Protein AF-A0A2V9H918-F1 (afdb_monomer_lite)

Secondary structure (DSSP, 8-state):
-EEEEPPTTT-EEEEEEEEEEEEEEEHHHHHHHHGGGGSSSSHHHHHHHHHHHHTSPPPTT---EEEEEEEEEEEE--GGG-EEPPTTS-TT--SPPP--SSSSSHHHHHHHHHHHHHHHHHHHSSS--HHHHHHHHHHHH-SPP-------HHHHHHHHHHHTTTS-TTT----GGGEEEEESS-GGGT----GGGEEEEEHHHHHHHHHT-

pLDDT: mean 87.37, std 9.42, range [55.31, 97.69]

Foldseek 3Di:
DAWDFDAPPVGWTWWGFAFDDKDKDFLVLLCVLQPCPVVDNHSVRVQVVVCVVVVHHADPPRGGIDIDGDGFQIDGHDPVLIHHDDPPPDNPDPDDDDDDCPPPPDNVVVLVSRLVVLLVVVVVDPDRWPVSVQSVCCVPVVDDDDDDTQDDLSRLFVLLCVVCVCAAPPPRDNPNVQWTWAFCQDVVNVGGSDSVRTGTHGNVVSVCVVVPD

Sequence (213 aa):
MLLFKLHSPRNFIVGGGFFTRFVHLPISLSWEAFGEGNGVRSLSEMRERIAKYRRVPIAPMENPKSGCILLAEPFFFGEGEWIPVPSDFSLNIVQGKGYDSEDGTTGKALWGAVTERLATRATANLDPGPATIAAVQSIRYGDPMVVRPRLGQGTFRVIVTDAYERRCAITGERTLPVLEAAHIKPYSSGGPHEPENGLLLRSDLHTLFDQGY

Structure (mmCIF, N/CA/C/O backbone):
data_AF-A0A2V9H918-F1
#
_entry.id   AF-A0A2V9H918-F1
#
loop_
_atom_site.group_PDB
_atom_site.id
_atom_site.type_symbol
_atom_site.label_atom_id
_atom_site.label_alt_id
_atom_site.label_comp_id
_atom_site.label_asym_id
_atom_site.label_entity_id
_atom_site.label_seq_id
_atom_site.pdbx_PDB_ins_code
_atom_site.Cartn_x
_atom_site.Cartn_y
_atom_site.Cartn_z
_atom_site.occupancy
_atom_site.B_iso_or_equiv
_atom_site.auth_seq_id
_atom_site.auth_comp_id
_atom_site.auth_asym_id
_atom_site.auth_atom_id
_atom_site.pdbx_PDB_model_num
ATOM 1 N N . MET A 1 1 ? -3.275 -7.857 11.182 1.00 85.62 1 MET A N 1
ATOM 2 C CA . MET A 1 1 ? -4.088 -6.779 10.562 1.00 85.62 1 MET A CA 1
ATOM 3 C C . MET A 1 1 ? -3.650 -5.435 11.129 1.00 85.62 1 MET A C 1
ATOM 5 O O . MET A 1 1 ? -3.226 -5.405 12.276 1.00 85.62 1 MET A O 1
ATOM 9 N N . LEU A 1 2 ? -3.729 -4.349 10.356 1.00 90.75 2 LEU A N 1
ATOM 10 C CA . LEU A 1 2 ? -3.480 -2.980 10.824 1.00 90.75 2 LEU A CA 1
ATOM 11 C C . LEU A 1 2 ? -4.791 -2.192 10.781 1.00 90.75 2 LEU A C 1
ATOM 13 O O . LEU A 1 2 ? -5.506 -2.267 9.786 1.00 90.75 2 LEU A O 1
ATOM 17 N N . LEU A 1 3 ? -5.104 -1.452 11.844 1.00 92.06 3 LEU A N 1
ATOM 18 C CA . LEU A 1 3 ? -6.341 -0.677 11.962 1.00 92.06 3 LEU A CA 1
ATOM 19 C C . LEU A 1 3 ? -6.082 0.827 11.854 1.00 92.06 3 LEU A C 1
ATOM 21 O O . LEU A 1 3 ? -5.082 1.340 12.360 1.00 92.06 3 LEU A O 1
ATOM 25 N N . PHE A 1 4 ? -7.005 1.538 11.212 1.00 92.00 4 PHE A N 1
ATOM 26 C CA . PHE A 1 4 ? -6.958 2.985 11.036 1.00 92.00 4 PHE A CA 1
ATOM 27 C C . PHE A 1 4 ? -7.752 3.676 12.137 1.00 92.00 4 PHE A C 1
ATOM 29 O O . PHE A 1 4 ? -8.944 3.421 12.306 1.00 92.00 4 PHE A O 1
ATOM 36 N N . LYS A 1 5 ? -7.097 4.590 12.856 1.0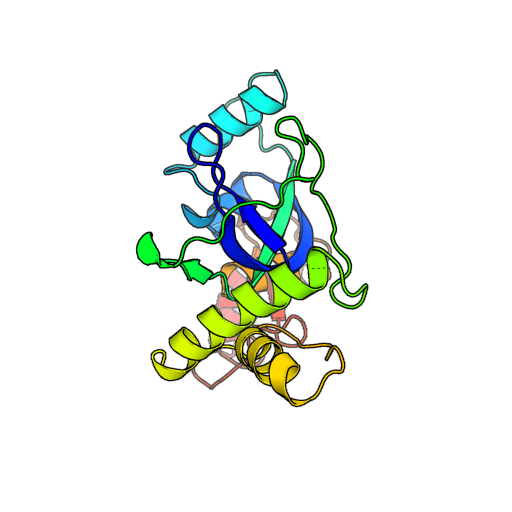0 90.81 5 LYS A N 1
ATOM 37 C CA . LYS A 1 5 ? -7.702 5.404 13.913 1.00 90.81 5 LYS A CA 1
ATOM 38 C C . LYS A 1 5 ? -7.764 6.870 13.486 1.00 90.81 5 LYS A C 1
ATOM 40 O O . LYS A 1 5 ? -6.767 7.429 13.033 1.00 90.81 5 LYS A O 1
ATOM 45 N N . LEU A 1 6 ? -8.895 7.526 13.735 1.00 90.44 6 LEU A N 1
ATOM 46 C CA . LEU A 1 6 ? -9.020 8.978 13.618 1.00 90.44 6 LEU A CA 1
ATOM 47 C C . LEU A 1 6 ? -8.315 9.711 14.766 1.00 90.44 6 LEU A C 1
ATOM 49 O O . LEU A 1 6 ? -8.335 9.291 15.929 1.00 90.44 6 LEU A O 1
ATOM 53 N N . HIS A 1 7 ? -7.727 10.863 14.450 1.00 86.19 7 HIS A N 1
ATOM 54 C CA . HIS A 1 7 ? -7.170 11.758 15.459 1.00 86.19 7 HIS A CA 1
ATOM 55 C C . HIS A 1 7 ? -8.251 12.307 16.408 1.00 86.19 7 HIS A C 1
ATOM 57 O O . HIS A 1 7 ? -9.457 12.238 16.146 1.00 86.19 7 HIS A O 1
ATOM 63 N N . SER A 1 8 ? -7.790 12.844 17.538 1.00 84.12 8 SER A N 1
ATOM 64 C CA . SER A 1 8 ? -8.621 13.621 18.460 1.00 84.12 8 SER A CA 1
ATOM 65 C C . SER A 1 8 ? -9.301 14.788 17.718 1.00 84.12 8 SER A C 1
ATOM 67 O O . SER A 1 8 ? -8.678 15.349 16.812 1.00 84.12 8 SER A O 1
ATOM 69 N N . PRO A 1 9 ? -10.555 15.157 18.051 1.00 88.81 9 PRO A N 1
ATOM 70 C CA . PRO A 1 9 ? -11.373 14.657 19.167 1.00 88.81 9 PRO A CA 1
ATOM 71 C C . PRO A 1 9 ? -12.177 13.384 18.873 1.00 88.81 9 PRO A C 1
ATOM 73 O O . PRO A 1 9 ? -12.749 12.819 19.798 1.00 88.81 9 PRO A O 1
ATOM 76 N N . ARG A 1 10 ? -12.217 12.904 17.622 1.00 90.38 10 ARG A N 1
ATOM 77 C CA . ARG A 1 10 ? -13.096 11.788 17.230 1.00 90.38 10 ARG A CA 1
ATOM 78 C C . ARG A 1 10 ? -12.699 10.469 17.891 1.00 90.38 10 ARG A C 1
ATOM 80 O O . ARG A 1 10 ? -13.531 9.846 18.523 1.00 90.38 10 ARG A O 1
ATOM 87 N N . ASN A 1 11 ? -11.431 10.064 17.777 1.00 89.75 11 ASN A N 1
ATOM 88 C CA . ASN A 1 11 ? -10.902 8.853 18.426 1.00 89.75 11 ASN A CA 1
ATOM 89 C C . ASN A 1 11 ? -11.699 7.560 18.139 1.00 89.75 11 ASN A C 1
ATOM 91 O O . ASN A 1 11 ? -11.969 6.777 19.041 1.00 89.75 11 ASN A O 1
ATOM 95 N N . PHE A 1 12 ? -12.015 7.304 16.870 1.00 94.38 12 PHE A N 1
ATOM 96 C CA . PHE A 1 12 ? -12.630 6.048 16.427 1.00 94.38 12 PHE A CA 1
ATOM 97 C C . PHE A 1 12 ? -11.688 5.246 15.538 1.00 94.38 12 PHE A C 1
ATOM 99 O O . PHE A 1 12 ? -10.874 5.820 14.809 1.00 94.38 12 PHE A O 1
ATOM 106 N N . ILE A 1 13 ? -11.832 3.927 15.575 1.00 94.38 13 ILE A N 1
ATOM 107 C CA . ILE A 1 13 ? -11.316 3.014 14.562 1.00 94.38 13 ILE A CA 1
ATOM 108 C C . ILE A 1 13 ? -12.325 2.979 13.415 1.00 94.38 13 ILE A C 1
ATOM 110 O O . ILE A 1 13 ? -13.509 2.708 13.616 1.00 94.38 13 ILE A O 1
ATOM 114 N N . VAL A 1 14 ? -11.844 3.279 12.212 1.00 95.38 14 VAL A N 1
ATOM 115 C CA . VAL A 1 14 ? -12.685 3.551 11.032 1.00 95.38 14 VAL A CA 1
ATOM 116 C C . VAL A 1 14 ? -12.414 2.616 9.864 1.00 95.38 14 VAL A C 1
ATOM 118 O O . VAL A 1 14 ? -12.977 2.787 8.790 1.00 95.38 14 VAL A O 1
ATOM 121 N N . GLY A 1 15 ? -11.532 1.642 10.045 1.00 94.75 15 GLY A N 1
ATOM 122 C CA . GLY A 1 15 ? -11.146 0.721 8.991 1.00 94.75 15 GLY A CA 1
ATOM 123 C C . GLY A 1 15 ? -9.817 0.056 9.291 1.00 94.75 15 GLY A C 1
ATOM 124 O O . GLY A 1 15 ? -9.313 0.117 10.416 1.00 94.75 15 GLY A O 1
ATOM 125 N N . GLY A 1 16 ? -9.234 -0.549 8.270 1.00 93.00 16 GLY A N 1
ATOM 126 C CA . GLY A 1 16 ? -7.949 -1.212 8.368 1.00 93.00 16 GLY A CA 1
ATOM 127 C C . GLY A 1 16 ? -7.529 -1.858 7.061 1.00 93.00 16 GLY A C 1
ATOM 128 O O . GLY A 1 16 ? -8.079 -1.586 5.999 1.00 93.00 16 GLY A O 1
ATOM 129 N N . GLY A 1 17 ? -6.531 -2.724 7.152 1.00 91.62 17 GLY A N 1
ATOM 130 C CA . GLY A 1 17 ? -6.068 -3.545 6.046 1.00 91.62 17 GLY A CA 1
ATOM 131 C C . GLY A 1 17 ? -5.132 -4.647 6.521 1.00 91.62 17 GLY A C 1
ATOM 132 O O . GLY A 1 17 ? -4.675 -4.678 7.672 1.00 91.62 17 GLY A O 1
ATOM 133 N N . PHE A 1 18 ? -4.827 -5.570 5.622 1.00 89.38 18 PHE A N 1
ATOM 134 C CA . PHE A 1 18 ? -3.965 -6.703 5.917 1.00 89.38 18 PHE A CA 1
ATOM 135 C C . PHE A 1 18 ? -2.519 -6.338 5.611 1.00 89.38 18 PHE A C 1
ATOM 137 O O . PHE A 1 18 ? -2.148 -6.075 4.467 1.00 89.38 18 PHE A O 1
ATOM 144 N N . PHE A 1 19 ? -1.697 -6.290 6.659 1.00 88.12 19 PHE A N 1
ATOM 145 C CA . PHE A 1 19 ? -0.269 -6.037 6.520 1.00 88.12 19 PHE A CA 1
ATOM 146 C C . PHE A 1 19 ? 0.357 -7.060 5.577 1.00 88.12 19 PHE A C 1
ATOM 148 O O . PHE A 1 19 ? 0.208 -8.261 5.780 1.00 88.12 19 PHE A O 1
ATOM 155 N N . THR A 1 20 ? 1.048 -6.565 4.555 1.00 85.00 20 THR A N 1
ATOM 156 C CA . THR A 1 20 ? 1.731 -7.405 3.570 1.00 85.00 20 THR A CA 1
ATOM 157 C C . THR A 1 20 ? 3.242 -7.333 3.753 1.00 85.00 20 THR A C 1
ATOM 159 O O . THR A 1 20 ? 3.904 -8.359 3.873 1.00 85.00 20 THR A O 1
ATOM 162 N N . ARG A 1 21 ? 3.810 -6.120 3.767 1.00 87.44 21 ARG A N 1
ATOM 163 C CA . ARG A 1 21 ? 5.261 -5.915 3.857 1.00 87.44 21 ARG A CA 1
ATOM 164 C C . ARG A 1 21 ? 5.579 -4.508 4.347 1.00 87.44 21 ARG A C 1
ATOM 166 O O . ARG A 1 21 ? 4.815 -3.574 4.112 1.00 87.44 21 ARG A O 1
ATOM 173 N N . PHE A 1 22 ? 6.739 -4.351 4.973 1.00 90.75 22 PHE A N 1
ATOM 174 C CA . PHE A 1 22 ? 7.353 -3.050 5.212 1.00 90.75 22 PHE A CA 1
ATOM 175 C C . PHE A 1 22 ? 8.564 -2.890 4.292 1.00 90.75 22 PHE A C 1
ATOM 177 O O . PHE A 1 22 ? 9.407 -3.783 4.225 1.00 90.75 22 PHE A O 1
ATOM 184 N N . VAL A 1 23 ? 8.646 -1.770 3.577 1.00 91.81 23 VAL A N 1
ATOM 185 C CA . VAL A 1 23 ? 9.725 -1.489 2.616 1.00 91.81 23 VAL A CA 1
ATOM 186 C C . VAL A 1 23 ? 10.145 -0.025 2.680 1.00 91.81 23 VAL A C 1
ATOM 188 O O . VAL A 1 23 ? 9.363 0.840 3.059 1.00 91.81 23 VAL A O 1
ATOM 191 N N . HIS A 1 24 ? 11.378 0.273 2.271 1.00 92.94 24 HIS A N 1
ATOM 192 C CA . HIS A 1 24 ? 11.844 1.652 2.104 1.00 92.94 24 HIS A CA 1
ATOM 193 C C . HIS A 1 24 ? 11.824 2.038 0.629 1.00 92.94 24 HIS A C 1
ATOM 195 O O . HIS A 1 24 ? 12.668 1.556 -0.132 1.00 92.94 24 HIS A O 1
ATOM 201 N N . LEU A 1 25 ? 10.918 2.930 0.232 1.00 92.25 25 LEU A N 1
ATOM 202 C CA . LEU A 1 25 ? 10.761 3.357 -1.161 1.00 92.25 25 LEU A CA 1
ATOM 203 C C . LEU A 1 25 ? 11.120 4.831 -1.335 1.00 92.25 25 LEU A C 1
ATOM 205 O O . LEU A 1 25 ? 10.821 5.634 -0.446 1.00 92.25 25 LEU A O 1
ATOM 209 N N . PRO A 1 26 ? 11.728 5.213 -2.472 1.00 93.56 26 PRO A N 1
ATOM 210 C CA . PRO A 1 26 ? 11.753 6.610 -2.886 1.00 93.56 26 PRO A CA 1
ATOM 211 C C . PRO A 1 26 ? 10.326 7.165 -2.993 1.00 93.56 26 PRO A C 1
ATOM 213 O O . PRO A 1 26 ? 9.432 6.445 -3.437 1.00 93.56 26 PRO A O 1
ATOM 216 N N . ILE A 1 27 ? 10.125 8.436 -2.627 1.00 94.62 27 ILE A N 1
ATOM 217 C CA . ILE A 1 27 ? 8.799 9.092 -2.656 1.00 94.62 27 ILE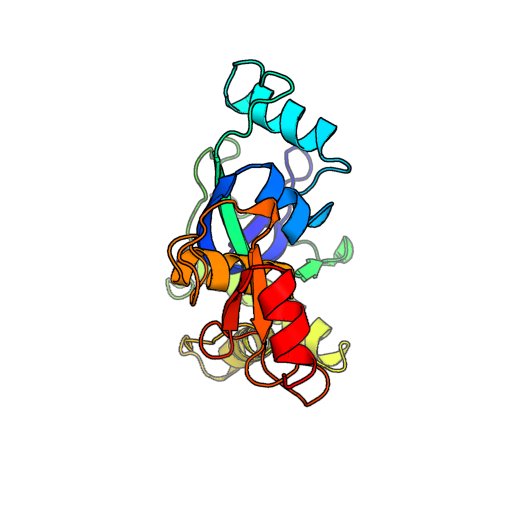 A CA 1
ATOM 218 C C . ILE A 1 27 ? 8.129 8.973 -4.033 1.00 94.62 27 ILE A C 1
ATOM 220 O O . ILE A 1 27 ? 6.926 8.758 -4.128 1.00 94.62 27 ILE A O 1
ATOM 224 N N . SER A 1 28 ? 8.903 9.115 -5.108 1.00 92.56 28 SER A N 1
ATOM 225 C CA . SER A 1 28 ? 8.385 8.964 -6.478 1.00 92.56 28 SER A CA 1
ATOM 226 C C . SER A 1 28 ? 7.738 7.599 -6.711 1.00 92.56 28 SER A C 1
ATOM 228 O O . SER A 1 28 ? 6.613 7.549 -7.191 1.00 92.56 28 SER A O 1
ATOM 230 N N . LEU A 1 29 ? 8.400 6.508 -6.316 1.00 92.50 29 LEU A N 1
ATOM 231 C CA . LEU A 1 29 ? 7.895 5.152 -6.530 1.00 92.50 29 LEU A CA 1
ATOM 232 C C . LEU A 1 29 ? 6.663 4.851 -5.666 1.00 92.50 29 LEU A C 1
ATOM 234 O O . LEU A 1 29 ? 5.750 4.169 -6.122 1.00 92.50 29 LEU A O 1
ATOM 238 N N . SER A 1 30 ? 6.602 5.358 -4.429 1.00 94.38 30 SER A N 1
ATOM 239 C CA . SER A 1 30 ? 5.399 5.198 -3.602 1.00 94.38 30 SER A CA 1
ATOM 240 C C . SER A 1 30 ? 4.211 5.996 -4.146 1.00 94.38 30 SER A C 1
ATOM 242 O O . SER A 1 30 ? 3.082 5.505 -4.115 1.00 94.38 30 SER A O 1
ATOM 244 N N . TRP A 1 31 ? 4.446 7.194 -4.689 1.00 95.06 31 TRP A N 1
ATOM 245 C CA . TRP A 1 31 ? 3.406 7.962 -5.373 1.00 95.06 31 TRP A CA 1
ATOM 246 C C . TRP A 1 31 ? 2.936 7.273 -6.654 1.00 95.06 31 TRP A C 1
ATOM 248 O O . TRP A 1 31 ? 1.740 7.153 -6.882 1.00 95.06 31 TRP A O 1
ATOM 258 N N . GLU A 1 32 ? 3.857 6.765 -7.463 1.00 92.62 32 GLU A N 1
ATOM 259 C CA . GLU A 1 32 ? 3.527 6.073 -8.707 1.00 92.62 32 GLU A CA 1
ATOM 260 C C . GLU A 1 32 ? 2.745 4.773 -8.465 1.00 92.62 32 GLU A C 1
ATOM 262 O O . GLU A 1 32 ? 1.840 4.437 -9.223 1.00 92.62 32 GLU A O 1
ATOM 267 N N . ALA A 1 33 ? 3.063 4.053 -7.384 1.00 91.88 33 ALA A N 1
ATOM 268 C CA . ALA A 1 33 ? 2.386 2.810 -7.033 1.00 91.88 33 ALA A CA 1
ATOM 269 C C . ALA A 1 33 ? 0.989 3.020 -6.426 1.00 91.88 33 ALA A C 1
ATOM 271 O O . ALA A 1 33 ? 0.105 2.197 -6.662 1.00 91.88 33 ALA A O 1
ATOM 272 N N . PHE A 1 34 ? 0.786 4.070 -5.621 1.00 93.25 34 PHE A N 1
ATOM 273 C CA . PHE A 1 34 ? -0.427 4.198 -4.798 1.00 93.25 34 PHE A CA 1
ATOM 274 C C . PHE A 1 34 ? -1.196 5.512 -4.964 1.00 93.25 34 PHE A C 1
ATOM 276 O O . PHE A 1 34 ? -2.335 5.586 -4.509 1.00 93.25 34 PHE A O 1
ATOM 283 N N . GLY A 1 35 ? -0.617 6.542 -5.586 1.00 94.19 35 GLY A N 1
ATOM 284 C CA . GLY A 1 35 ? -1.246 7.851 -5.778 1.00 94.19 35 GLY A CA 1
ATOM 285 C C . GLY A 1 35 ? -1.860 8.396 -4.487 1.00 94.19 35 GLY A C 1
ATOM 286 O O . GLY A 1 35 ? -1.219 8.396 -3.428 1.00 94.19 35 GLY A O 1
ATOM 287 N N . GLU A 1 36 ? -3.135 8.785 -4.558 1.00 94.44 36 GLU A N 1
ATOM 288 C CA . GLU A 1 36 ? -3.907 9.277 -3.409 1.00 94.44 36 GLU A CA 1
ATOM 289 C C . GLU A 1 36 ? -4.058 8.258 -2.266 1.00 94.44 36 GLU A C 1
ATOM 291 O O . GLU A 1 36 ? -4.285 8.646 -1.119 1.00 94.44 36 GLU A O 1
ATOM 296 N N . GLY A 1 37 ? -3.834 6.965 -2.526 1.00 90.25 37 GLY A N 1
ATOM 297 C CA . GLY A 1 37 ? -3.769 5.915 -1.507 1.00 90.25 37 GLY A CA 1
ATOM 298 C C . GLY A 1 37 ? -2.675 6.132 -0.451 1.00 90.25 37 GLY A C 1
ATOM 299 O O . GLY A 1 37 ? -2.734 5.533 0.620 1.00 90.25 37 GLY A O 1
ATOM 300 N N . ASN A 1 38 ? -1.718 7.038 -0.693 1.00 92.31 38 ASN A N 1
ATOM 301 C CA . ASN A 1 38 ? -0.759 7.511 0.313 1.00 92.31 38 ASN A CA 1
ATOM 302 C C . ASN A 1 38 ? -1.370 8.501 1.336 1.00 92.31 38 ASN A C 1
ATOM 304 O O . ASN A 1 38 ? -0.669 8.965 2.238 1.00 92.31 38 ASN A O 1
ATOM 308 N N . GLY A 1 39 ? -2.656 8.852 1.211 1.00 90.56 39 GLY A N 1
ATOM 309 C CA . GLY A 1 39 ? -3.369 9.737 2.140 1.00 90.56 39 GLY A CA 1
ATOM 310 C C . GLY A 1 39 ? -3.111 11.234 1.924 1.00 90.56 39 GLY A C 1
ATOM 311 O O . GLY A 1 39 ? -3.183 12.012 2.881 1.00 90.56 39 GLY A O 1
ATOM 312 N N . VAL A 1 40 ? -2.776 11.623 0.692 1.00 94.50 40 VAL A N 1
ATOM 313 C CA . VAL A 1 40 ? -2.507 12.997 0.220 1.00 94.50 40 VAL A CA 1
ATOM 314 C C . VAL A 1 40 ? -2.991 13.135 -1.224 1.00 94.50 40 VAL A C 1
ATOM 316 O O . VAL A 1 40 ? -3.062 12.139 -1.934 1.00 94.50 40 VAL A O 1
ATOM 319 N N . ARG A 1 41 ? -3.315 14.347 -1.679 1.00 96.31 41 ARG A N 1
ATOM 320 C CA . ARG A 1 41 ? -3.979 14.583 -2.979 1.00 96.31 41 ARG A CA 1
ATOM 321 C C . ARG A 1 41 ? -3.005 14.774 -4.137 1.00 96.31 41 ARG A C 1
ATOM 323 O O . ARG A 1 41 ? -3.402 14.814 -5.294 1.00 96.31 41 ARG A O 1
ATOM 330 N N . SER A 1 42 ? -1.722 14.964 -3.843 1.00 96.50 42 SER A N 1
ATOM 331 C CA . SER A 1 42 ? -0.699 15.173 -4.866 1.00 96.50 42 SER A CA 1
ATOM 332 C C . SER A 1 42 ? 0.688 14.767 -4.380 1.00 96.50 42 SER A C 1
ATOM 334 O O . SER A 1 42 ? 0.962 14.719 -3.177 1.00 96.50 42 SER A O 1
ATOM 336 N N . LEU A 1 43 ? 1.604 14.570 -5.332 1.00 94.75 43 LEU A N 1
ATOM 337 C CA . LEU A 1 43 ? 3.023 14.372 -5.042 1.00 94.75 43 LEU A CA 1
ATOM 338 C C . LEU A 1 43 ? 3.635 15.569 -4.291 1.00 94.75 43 LEU A C 1
ATOM 340 O O . LEU A 1 43 ? 4.479 15.363 -3.420 1.00 94.75 43 LEU A O 1
ATOM 344 N N . SER A 1 44 ? 3.215 16.808 -4.587 1.00 95.06 44 SER A N 1
ATOM 345 C CA . SER A 1 44 ? 3.701 17.998 -3.862 1.00 95.06 44 SER A CA 1
ATOM 346 C C . SER A 1 44 ? 3.311 17.935 -2.389 1.00 95.06 44 SER A C 1
ATOM 348 O O . SER A 1 44 ? 4.175 18.012 -1.518 1.00 95.06 44 SER A O 1
ATOM 350 N N . GLU A 1 45 ? 2.032 17.671 -2.111 1.00 95.94 45 GLU A N 1
ATOM 351 C CA . GLU A 1 45 ? 1.522 17.534 -0.744 1.00 95.94 45 GLU A CA 1
ATOM 352 C C . GLU A 1 45 ? 2.216 16.379 -0.002 1.00 95.94 45 GLU A C 1
ATOM 354 O O . GLU A 1 45 ? 2.581 16.512 1.169 1.00 95.94 45 GLU A O 1
ATOM 359 N N . MET A 1 46 ? 2.478 15.259 -0.690 1.00 95.19 46 MET A N 1
ATOM 360 C CA . MET A 1 46 ? 3.249 14.145 -0.131 1.00 95.19 46 MET A CA 1
ATOM 361 C C . MET A 1 46 ? 4.646 14.589 0.315 1.00 95.19 46 MET A C 1
ATOM 363 O O . MET A 1 46 ? 5.074 14.289 1.434 1.00 95.19 46 MET A O 1
ATOM 367 N N . ARG A 1 47 ? 5.359 15.320 -0.550 1.00 95.25 47 ARG A N 1
ATOM 368 C CA . ARG A 1 47 ? 6.709 15.827 -0.276 1.00 95.25 47 ARG A CA 1
ATOM 369 C C . ARG A 1 47 ? 6.705 16.823 0.878 1.00 95.25 47 ARG A C 1
ATOM 371 O O . ARG A 1 47 ? 7.532 16.694 1.777 1.00 95.25 47 ARG A O 1
ATOM 378 N N . GLU A 1 48 ? 5.760 17.757 0.903 1.00 94.88 48 GLU A N 1
ATOM 379 C CA . GLU A 1 48 ? 5.596 18.734 1.988 1.00 94.88 48 GLU A CA 1
ATOM 380 C C . GLU A 1 48 ? 5.340 18.049 3.336 1.00 94.88 48 GLU A C 1
ATOM 382 O O . GLU A 1 48 ? 5.977 18.366 4.347 1.00 94.88 48 GLU A O 1
ATOM 387 N N . ARG A 1 49 ? 4.457 17.045 3.355 1.00 94.00 49 ARG A N 1
ATOM 388 C CA . ARG A 1 49 ? 4.129 16.295 4.569 1.00 94.00 49 ARG A CA 1
ATOM 389 C C . ARG A 1 49 ? 5.322 15.493 5.087 1.00 94.00 49 ARG A C 1
ATOM 391 O O . ARG A 1 49 ? 5.590 15.504 6.289 1.00 94.00 49 ARG A O 1
ATOM 398 N N . ILE A 1 50 ? 6.079 14.846 4.200 1.00 93.50 50 ILE A N 1
ATOM 399 C CA . ILE A 1 50 ? 7.304 14.125 4.576 1.00 93.50 50 ILE A CA 1
ATOM 400 C C . ILE A 1 50 ? 8.387 15.099 5.058 1.00 93.50 50 ILE A C 1
ATOM 402 O O . ILE A 1 50 ? 9.029 14.826 6.071 1.00 93.50 50 ILE A O 1
ATOM 406 N N . ALA A 1 51 ? 8.562 16.249 4.401 1.00 94.06 51 ALA A N 1
ATOM 407 C CA . ALA A 1 51 ? 9.499 17.290 4.830 1.00 94.06 51 ALA A CA 1
ATOM 408 C C . ALA A 1 51 ? 9.190 17.774 6.256 1.00 94.06 51 ALA A C 1
ATOM 410 O O . ALA A 1 51 ? 10.092 17.870 7.091 1.00 94.06 51 ALA A O 1
ATOM 411 N N . LYS A 1 52 ? 7.903 17.981 6.574 1.00 93.62 52 LYS A N 1
ATOM 412 C CA . LYS A 1 52 ? 7.444 18.335 7.925 1.00 93.62 52 LYS A CA 1
ATOM 413 C C . LYS A 1 52 ? 7.855 17.292 8.967 1.00 93.62 52 LYS A C 1
ATOM 415 O O . LYS A 1 52 ? 8.343 17.666 10.032 1.00 93.62 52 LYS A O 1
ATOM 420 N N . TYR A 1 53 ? 7.699 16.000 8.673 1.00 90.00 53 TYR A N 1
ATOM 421 C CA . TYR A 1 53 ? 8.119 14.934 9.591 1.00 90.00 53 TYR A CA 1
ATOM 422 C C . TYR A 1 53 ? 9.644 14.813 9.707 1.00 90.00 53 TYR A C 1
ATOM 424 O O . TYR A 1 53 ? 10.154 14.597 10.804 1.00 90.00 53 TYR A O 1
ATOM 432 N N . ARG A 1 54 ? 10.379 15.008 8.604 1.00 90.31 54 ARG A N 1
ATOM 433 C CA . ARG A 1 54 ? 11.853 15.024 8.584 1.00 90.31 54 ARG A CA 1
ATOM 434 C C . ARG A 1 54 ? 12.455 16.258 9.259 1.00 90.31 54 ARG A C 1
ATOM 436 O O . ARG A 1 54 ? 13.635 16.232 9.589 1.00 90.31 54 ARG A O 1
ATOM 443 N N . ARG A 1 55 ? 11.665 17.323 9.450 1.00 93.75 55 ARG A N 1
ATOM 444 C CA . ARG A 1 55 ? 12.098 18.651 9.928 1.00 93.75 55 ARG A CA 1
ATOM 445 C C . ARG A 1 55 ? 13.158 19.313 9.034 1.00 93.75 55 ARG A C 1
ATOM 447 O O . ARG A 1 55 ? 13.892 20.178 9.496 1.00 93.75 55 ARG A O 1
ATOM 454 N N . VAL A 1 56 ? 13.230 18.915 7.762 1.00 91.75 56 VAL A N 1
ATOM 455 C CA . VAL A 1 56 ? 14.167 19.445 6.758 1.00 91.75 56 VAL A CA 1
ATOM 456 C C . VAL A 1 56 ? 13.441 19.535 5.408 1.00 91.75 56 VAL A C 1
ATOM 458 O O . VAL A 1 56 ? 12.738 18.581 5.054 1.00 91.75 56 VAL A O 1
ATOM 461 N N . PRO A 1 57 ? 13.579 20.644 4.650 1.00 91.56 57 PRO A N 1
ATOM 462 C CA . PRO A 1 57 ? 13.019 20.760 3.304 1.00 91.56 57 PRO A CA 1
ATOM 463 C 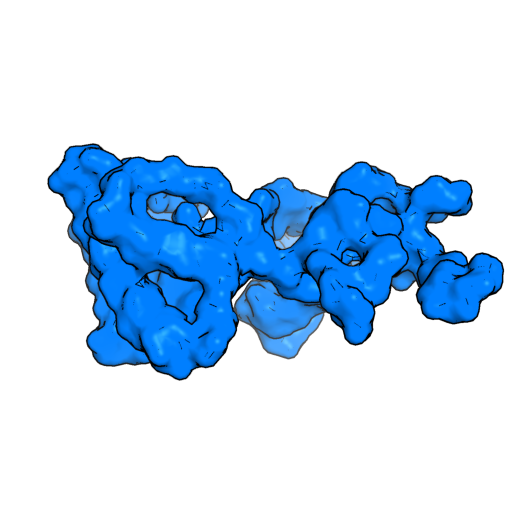C . PRO A 1 57 ? 13.574 19.693 2.355 1.00 91.56 57 PRO A C 1
ATOM 465 O O . PRO A 1 57 ? 14.745 19.339 2.438 1.00 91.56 57 PRO A O 1
ATOM 468 N N . ILE A 1 58 ? 12.742 19.219 1.427 1.00 93.81 58 ILE A N 1
ATOM 469 C CA . ILE A 1 58 ? 13.168 18.306 0.359 1.00 93.81 58 ILE A CA 1
ATOM 470 C C . ILE A 1 58 ? 13.431 19.145 -0.893 1.00 93.81 58 ILE A C 1
ATOM 472 O O . ILE A 1 58 ? 12.506 19.779 -1.409 1.00 93.81 58 ILE A O 1
ATOM 476 N N . ALA A 1 59 ? 14.667 19.152 -1.395 1.00 94.31 59 ALA A N 1
ATOM 477 C CA . ALA A 1 59 ? 15.019 19.941 -2.580 1.00 94.31 59 ALA A CA 1
ATOM 478 C C . ALA A 1 59 ? 14.252 19.455 -3.832 1.00 94.31 59 ALA A C 1
ATOM 480 O O . ALA A 1 59 ? 13.907 18.273 -3.895 1.00 94.31 59 ALA A O 1
ATOM 481 N N . PRO A 1 60 ? 14.002 20.298 -4.859 1.00 90.19 60 PRO A N 1
ATOM 482 C CA . PRO A 1 60 ? 13.156 19.939 -6.008 1.00 90.19 60 PRO A CA 1
ATOM 483 C C . PRO A 1 60 ? 13.516 18.609 -6.689 1.00 90.19 60 PRO A C 1
ATOM 485 O O . PRO A 1 60 ? 12.626 17.818 -6.983 1.00 90.19 60 PRO A O 1
ATOM 488 N N . MET A 1 61 ? 14.813 18.329 -6.851 1.00 90.00 61 MET A N 1
ATOM 489 C CA . MET A 1 61 ? 15.324 17.094 -7.471 1.00 90.00 61 MET A CA 1
ATOM 490 C C . MET A 1 61 ? 15.634 15.976 -6.460 1.00 90.00 61 MET A C 1
ATOM 492 O O . MET A 1 61 ? 16.022 14.877 -6.849 1.00 90.00 61 MET A O 1
ATOM 496 N N . GLU A 1 62 ? 15.492 16.229 -5.156 1.00 93.88 62 GLU A N 1
ATOM 497 C CA . GLU A 1 62 ? 15.725 15.215 -4.127 1.00 93.88 62 GLU A CA 1
ATOM 498 C C . GLU A 1 62 ? 14.569 14.206 -4.115 1.00 93.88 62 GLU A C 1
ATOM 500 O O . GLU A 1 62 ? 13.389 14.570 -4.094 1.00 93.88 62 GLU A O 1
ATOM 505 N N . ASN A 1 63 ? 14.917 12.922 -4.083 1.00 92.31 63 ASN A N 1
ATOM 506 C CA . ASN A 1 63 ? 13.977 11.805 -4.058 1.00 92.31 63 ASN A CA 1
ATOM 507 C C . ASN A 1 63 ? 14.298 10.882 -2.871 1.00 92.31 63 ASN A C 1
ATOM 509 O O . ASN A 1 63 ? 14.859 9.796 -3.045 1.00 92.31 63 ASN A O 1
ATOM 513 N N . PRO A 1 64 ? 14.023 11.335 -1.640 1.00 93.69 64 PRO A N 1
ATOM 514 C CA . PRO A 1 64 ? 14.414 10.612 -0.442 1.00 93.69 64 PRO A CA 1
ATOM 515 C C . PRO A 1 64 ? 13.587 9.339 -0.274 1.00 93.69 64 PRO A C 1
ATOM 517 O O . PRO A 1 64 ? 12.486 9.211 -0.812 1.00 93.69 64 PRO A O 1
ATOM 520 N N . LYS A 1 65 ? 14.106 8.396 0.514 1.00 92.81 65 LYS A N 1
ATOM 521 C CA . LYS A 1 65 ? 13.360 7.192 0.884 1.00 92.81 65 LYS A CA 1
ATOM 522 C C . LYS A 1 65 ? 12.466 7.461 2.090 1.00 92.81 65 LYS A C 1
ATOM 524 O O . LYS A 1 65 ? 12.858 8.167 3.016 1.00 92.81 65 LYS A O 1
ATOM 529 N N . SER A 1 66 ? 11.292 6.845 2.086 1.00 92.06 66 SER A N 1
ATOM 530 C CA . SER A 1 66 ? 10.368 6.794 3.218 1.00 92.06 66 SER A CA 1
ATOM 531 C C . SER A 1 66 ? 10.029 5.342 3.547 1.00 92.06 66 SER A C 1
ATOM 533 O O . SER A 1 66 ? 10.083 4.478 2.670 1.00 92.06 66 SER A O 1
ATOM 535 N N . GLY A 1 67 ? 9.733 5.063 4.817 1.00 91.81 67 GLY A N 1
ATOM 536 C CA . GLY A 1 67 ? 9.193 3.768 5.221 1.00 91.81 67 GLY A CA 1
ATOM 537 C C . GLY A 1 67 ? 7.741 3.648 4.765 1.00 91.81 67 GLY A C 1
ATOM 538 O O . GLY A 1 67 ? 6.927 4.518 5.068 1.00 91.81 67 GLY A O 1
ATOM 539 N N . CYS A 1 68 ? 7.420 2.576 4.050 1.00 91.38 68 CYS A N 1
ATOM 540 C CA . CYS A 1 68 ? 6.090 2.288 3.534 1.00 91.38 68 CYS A CA 1
ATOM 541 C C . CYS A 1 68 ? 5.569 0.999 4.168 1.00 91.38 68 CYS A C 1
ATOM 543 O O . CYS A 1 68 ? 6.192 -0.059 4.054 1.00 91.38 68 CYS A O 1
ATOM 545 N N . ILE A 1 69 ? 4.409 1.092 4.816 1.00 91.44 69 ILE A N 1
ATOM 546 C CA . ILE A 1 69 ? 3.652 -0.064 5.294 1.00 91.44 69 ILE A CA 1
ATOM 547 C C . ILE A 1 69 ? 2.651 -0.423 4.200 1.00 91.44 69 ILE A C 1
ATOM 549 O O . ILE A 1 69 ? 1.707 0.325 3.957 1.00 91.44 69 ILE A O 1
ATOM 553 N N . LEU A 1 70 ? 2.871 -1.550 3.528 1.00 91.12 70 LEU A N 1
ATOM 554 C CA . LEU A 1 70 ? 1.993 -2.011 2.461 1.00 91.12 70 LEU A CA 1
ATOM 555 C C . LEU A 1 70 ? 0.834 -2.796 3.062 1.00 91.12 70 LEU A C 1
ATOM 557 O O . LEU A 1 70 ? 1.042 -3.771 3.794 1.00 91.12 70 LEU A O 1
ATOM 561 N N . LEU A 1 71 ? -0.378 -2.368 2.727 1.00 90.38 71 LEU A N 1
ATOM 562 C CA . LEU A 1 71 ? -1.614 -3.014 3.133 1.00 90.38 71 LEU A CA 1
ATOM 563 C C . LEU A 1 71 ? -2.313 -3.571 1.897 1.00 90.38 71 LEU A C 1
ATOM 565 O O . LEU A 1 71 ? -2.385 -2.910 0.862 1.00 90.38 71 LEU A O 1
ATOM 569 N N . ALA A 1 72 ? -2.832 -4.780 2.025 1.00 88.94 72 ALA A N 1
ATOM 570 C CA . ALA A 1 72 ? -3.696 -5.401 1.043 1.00 88.94 72 ALA A CA 1
ATOM 571 C C . ALA A 1 72 ? -5.131 -5.443 1.571 1.00 88.94 72 ALA A C 1
ATOM 573 O O . ALA A 1 72 ? -5.356 -5.405 2.785 1.00 88.94 72 ALA A O 1
ATOM 574 N N . GLU A 1 73 ? -6.083 -5.493 0.639 1.00 88.62 73 GLU A N 1
ATOM 575 C CA . GLU A 1 73 ? -7.525 -5.500 0.916 1.00 88.62 73 GLU A CA 1
ATOM 576 C C . GLU A 1 73 ? -7.941 -4.448 1.973 1.00 88.62 73 GLU A C 1
ATOM 578 O O . GLU A 1 73 ? -8.526 -4.800 3.002 1.00 88.62 73 GLU A O 1
ATOM 583 N N . PRO A 1 74 ? -7.592 -3.155 1.789 1.00 91.00 74 PRO A N 1
ATOM 584 C CA . PRO A 1 74 ? -7.986 -2.128 2.741 1.00 91.00 74 PRO A CA 1
ATOM 585 C C . PRO A 1 74 ? -9.510 -1.984 2.775 1.00 91.00 74 PRO A C 1
ATOM 587 O O . PRO A 1 74 ? -10.184 -2.040 1.745 1.00 91.00 74 PRO A O 1
ATOM 590 N N . PHE A 1 75 ? -10.049 -1.746 3.963 1.00 91.38 75 PHE A N 1
ATOM 591 C CA . PHE A 1 75 ? -11.473 -1.554 4.201 1.00 91.38 75 PHE A CA 1
ATOM 592 C C . PHE A 1 75 ? -11.712 -0.321 5.071 1.00 91.38 75 PHE A C 1
ATOM 594 O O . PHE A 1 75 ? -10.905 0.026 5.936 1.00 91.38 75 PHE A O 1
ATOM 601 N N . PHE A 1 76 ? -12.856 0.324 4.859 1.00 92.56 76 PHE A N 1
ATOM 602 C CA . PHE A 1 76 ? -13.281 1.523 5.578 1.00 92.56 76 PHE A CA 1
ATOM 603 C C . PHE A 1 76 ? -14.734 1.365 6.001 1.00 92.56 76 PHE A C 1
ATOM 605 O O . PHE A 1 76 ? -15.554 0.924 5.203 1.00 92.56 76 PHE A O 1
ATOM 612 N N . PHE A 1 77 ? -15.048 1.722 7.238 1.00 93.25 77 PHE A N 1
ATOM 613 C CA . PHE A 1 77 ? -16.379 1.632 7.827 1.00 93.25 77 PHE A CA 1
ATOM 614 C C . PHE A 1 77 ? -17.168 2.927 7.623 1.00 93.25 77 PHE A C 1
ATOM 616 O O . PHE A 1 77 ? -16.601 4.024 7.674 1.00 93.25 77 PHE A O 1
ATOM 623 N N . GLY A 1 78 ? -18.485 2.804 7.424 1.00 92.25 78 GLY A N 1
ATOM 624 C CA . GLY A 1 78 ? -19.380 3.960 7.504 1.00 92.25 78 GLY A CA 1
ATOM 625 C C . GLY A 1 78 ? -19.428 4.509 8.933 1.00 92.25 78 GLY A C 1
ATOM 626 O O . GLY A 1 78 ? -19.100 3.796 9.876 1.00 92.25 78 GLY A O 1
ATOM 627 N N . GLU A 1 79 ? -19.843 5.764 9.118 1.00 93.81 79 GLU A N 1
ATOM 628 C CA . GLU A 1 79 ? -19.831 6.418 10.440 1.00 93.81 79 GLU A CA 1
ATOM 629 C C . GLU A 1 79 ? -20.654 5.670 11.501 1.00 93.81 79 GLU A C 1
ATOM 631 O O . GLU A 1 79 ? -20.197 5.503 12.629 1.00 93.81 79 GLU A O 1
ATOM 636 N N . GLY A 1 80 ? -21.806 5.105 11.120 1.00 93.88 80 GLY A N 1
ATOM 637 C CA . GLY A 1 80 ? -22.615 4.253 12.005 1.00 93.88 80 GLY A CA 1
ATOM 638 C C . GLY A 1 80 ? -21.971 2.906 12.367 1.00 93.88 80 GLY A C 1
ATOM 639 O O . GLY A 1 80 ? -22.437 2.226 13.275 1.00 93.88 80 GLY A O 1
ATOM 640 N N . GLU A 1 81 ? -20.894 2.523 11.683 1.00 93.81 81 GLU A N 1
ATOM 641 C CA . GLU A 1 81 ? -20.135 1.293 11.910 1.00 93.81 81 GLU A CA 1
ATOM 642 C C . GLU A 1 81 ? -18.776 1.572 12.571 1.00 93.81 81 GLU A C 1
ATOM 644 O O . GLU A 1 81 ? -17.951 0.669 12.688 1.00 93.81 81 GLU A O 1
ATOM 649 N N . TRP A 1 82 ? -18.476 2.799 12.991 1.00 95.88 82 TRP A N 1
ATOM 650 C CA . TRP A 1 82 ? -17.198 3.074 13.645 1.00 95.88 82 TRP A CA 1
ATOM 651 C C . TRP A 1 82 ? -17.066 2.325 14.975 1.00 95.88 82 TRP A C 1
ATOM 653 O O . TRP A 1 82 ? -18.043 2.070 15.680 1.00 95.88 82 TRP A O 1
ATOM 663 N N . ILE A 1 83 ? -15.834 1.941 15.312 1.00 95.06 83 ILE A N 1
ATOM 664 C CA . ILE A 1 83 ? -15.527 1.215 16.548 1.00 95.06 83 ILE A CA 1
ATOM 665 C C . ILE A 1 83 ? -14.855 2.198 17.513 1.00 95.06 83 ILE A C 1
ATOM 667 O O . ILE A 1 83 ? -13.865 2.830 17.127 1.00 95.06 83 ILE A O 1
ATOM 671 N N . PRO A 1 84 ? -15.354 2.375 18.749 1.00 92.88 84 PRO A N 1
ATOM 672 C CA . PRO A 1 84 ? -14.684 3.222 19.728 1.00 92.88 84 PRO A CA 1
ATOM 673 C C . PRO A 1 84 ? -13.286 2.673 20.021 1.00 92.88 84 PRO A C 1
ATOM 675 O O . PRO A 1 84 ? -13.081 1.460 20.089 1.00 92.88 84 PRO A O 1
ATOM 678 N N . VAL A 1 85 ? -12.305 3.560 20.179 1.00 90.19 85 VAL A N 1
ATOM 679 C CA . VAL A 1 85 ? -10.964 3.109 20.566 1.00 90.19 85 VAL A CA 1
ATOM 680 C C . VAL A 1 85 ? -10.994 2.508 21.973 1.00 90.19 85 VAL A C 1
ATOM 682 O O . VAL A 1 85 ? -11.737 3.000 22.826 1.00 90.19 85 VAL A O 1
ATOM 685 N N . PRO A 1 86 ? -10.176 1.480 22.244 1.00 88.81 86 PRO A N 1
ATOM 686 C CA . PRO A 1 86 ? -10.039 0.947 23.591 1.00 88.81 86 PRO A CA 1
ATOM 687 C C . PRO A 1 86 ? -9.635 2.016 24.609 1.00 88.81 86 PRO A C 1
ATOM 689 O O . PRO A 1 86 ? -8.842 2.907 24.297 1.00 88.81 86 PRO A O 1
ATOM 692 N N . SER A 1 87 ? -10.140 1.907 25.838 1.00 83.94 87 SER A N 1
ATOM 693 C CA . SER A 1 87 ? -9.850 2.855 26.924 1.00 83.94 87 SER A CA 1
ATOM 694 C C . SER A 1 87 ? -8.371 2.890 27.317 1.00 83.94 87 SER A C 1
ATOM 696 O O . SER A 1 87 ? -7.875 3.913 27.782 1.00 83.94 87 SER A O 1
ATOM 698 N N . ASP A 1 88 ? -7.651 1.794 27.092 1.00 83.75 88 ASP A N 1
ATOM 699 C CA . ASP A 1 88 ? -6.217 1.665 27.331 1.00 83.75 88 ASP A CA 1
ATOM 700 C C . ASP A 1 88 ? -5.363 2.162 26.142 1.00 83.75 88 ASP A C 1
ATOM 702 O O . ASP A 1 88 ? -4.128 2.115 26.184 1.00 83.75 88 ASP A O 1
ATOM 706 N N . PHE A 1 89 ? -5.981 2.639 25.054 1.00 80.88 89 PHE A N 1
ATOM 707 C CA . PHE A 1 89 ? -5.277 3.268 23.939 1.00 80.88 89 PHE A CA 1
ATOM 708 C C . PHE A 1 89 ? -4.905 4.711 24.307 1.00 80.88 89 PHE A C 1
ATOM 710 O O . PHE A 1 89 ? -5.713 5.634 24.200 1.00 80.88 89 PHE A O 1
ATOM 717 N N . SER A 1 90 ? -3.652 4.925 24.717 1.00 76.56 90 SER A N 1
ATOM 718 C CA . SER A 1 90 ? -3.152 6.267 25.032 1.00 76.56 90 SER A CA 1
ATOM 719 C C . SER A 1 90 ? -3.246 7.214 23.826 1.00 76.56 90 SER A C 1
ATOM 721 O O . SER A 1 90 ? -2.903 6.875 22.691 1.00 76.56 90 SER A O 1
ATOM 723 N N . LEU A 1 91 ? -3.695 8.445 24.083 1.00 70.81 91 LEU A N 1
ATOM 724 C CA . LEU A 1 91 ? -3.887 9.477 23.059 1.00 70.81 91 LEU A CA 1
ATOM 725 C C . LEU A 1 91 ? -2.568 9.953 22.424 1.00 70.81 91 LEU A C 1
ATOM 727 O O . LEU A 1 91 ? -2.592 10.483 21.315 1.00 70.81 91 LEU A O 1
ATOM 731 N N . ASN A 1 92 ? -1.432 9.728 23.095 1.00 70.06 92 ASN A N 1
ATOM 732 C CA . ASN A 1 92 ? -0.101 10.198 22.687 1.00 70.06 92 ASN A CA 1
ATOM 733 C C . ASN A 1 92 ? 0.785 9.090 22.091 1.00 70.06 92 ASN A C 1
ATOM 735 O O . ASN A 1 92 ? 2.009 9.212 22.069 1.00 70.06 92 ASN A O 1
ATOM 739 N N . ILE A 1 93 ? 0.196 7.985 21.636 1.00 66.62 93 ILE A N 1
ATOM 740 C CA . ILE A 1 93 ? 0.947 6.865 21.064 1.00 66.62 93 ILE A CA 1
ATOM 741 C C . ILE A 1 93 ? 1.588 7.281 19.729 1.00 66.62 93 ILE A C 1
ATOM 743 O O . ILE A 1 93 ? 0.900 7.548 18.746 1.00 66.62 93 ILE A O 1
ATOM 747 N N . VAL A 1 94 ? 2.925 7.323 19.711 1.00 58.19 94 VAL A N 1
ATOM 748 C CA . VAL A 1 94 ? 3.763 7.674 18.544 1.00 58.19 94 VAL A CA 1
ATOM 749 C C . VAL A 1 94 ? 4.289 6.454 17.777 1.00 58.19 94 VAL A C 1
ATOM 751 O O . VAL A 1 94 ? 4.750 6.595 16.648 1.00 58.19 94 VAL A O 1
ATOM 754 N N . GLN A 1 95 ? 4.192 5.255 18.356 1.00 64.62 95 GLN A N 1
ATOM 755 C CA . GLN A 1 95 ? 4.519 3.971 17.725 1.00 64.62 95 GLN A CA 1
ATOM 756 C C . GLN A 1 95 ? 3.290 3.070 17.827 1.00 64.62 95 GLN A C 1
ATOM 758 O O . GLN A 1 95 ? 2.710 2.995 18.900 1.00 64.62 95 GLN A O 1
ATOM 763 N N . GLY A 1 96 ? 2.848 2.442 16.732 1.00 71.44 96 GLY A N 1
ATOM 764 C CA . GLY A 1 96 ? 1.594 1.675 16.709 1.00 71.44 96 GLY A CA 1
ATOM 765 C C . GLY A 1 96 ? 1.434 0.724 17.906 1.00 71.44 96 GLY A C 1
ATOM 766 O O . GLY A 1 96 ? 2.396 0.090 18.329 1.00 71.44 96 GLY A O 1
ATOM 767 N N . LYS A 1 97 ? 0.217 0.631 18.458 1.00 83.00 97 LYS A N 1
ATOM 768 C CA . LYS A 1 97 ? -0.100 -0.274 19.571 1.00 83.00 97 LYS A CA 1
ATOM 769 C C . LYS A 1 97 ? -0.583 -1.618 19.035 1.00 83.00 97 LYS A C 1
ATOM 771 O O . LYS A 1 97 ? -1.554 -1.659 18.280 1.00 83.00 97 LYS A O 1
ATOM 776 N N . GLY A 1 98 ? 0.104 -2.688 19.421 1.00 86.00 98 GLY A N 1
ATOM 777 C CA . GLY A 1 98 ? -0.322 -4.060 19.164 1.00 86.00 98 GLY A CA 1
ATOM 778 C C . GLY A 1 98 ? -1.308 -4.541 20.224 1.00 86.00 98 GLY A C 1
ATOM 779 O O . GLY A 1 98 ? -1.228 -4.126 21.379 1.00 86.00 98 GLY A O 1
ATOM 780 N N . TYR A 1 99 ? -2.215 -5.419 19.815 1.00 85.94 99 TYR A N 1
ATOM 781 C CA . TYR A 1 99 ? -3.088 -6.176 20.703 1.00 85.94 99 TYR A CA 1
ATOM 782 C C . TYR A 1 99 ? -3.032 -7.640 20.287 1.00 85.94 99 TYR A C 1
ATOM 784 O O . TYR A 1 99 ? -2.988 -7.925 19.088 1.00 85.94 99 TYR A O 1
ATOM 792 N N . ASP A 1 100 ? -3.042 -8.538 21.264 1.00 83.50 100 ASP A N 1
ATOM 793 C CA . ASP A 1 100 ? -3.149 -9.967 21.013 1.00 83.50 100 ASP A CA 1
ATOM 794 C C . ASP A 1 100 ? -4.622 -10.322 20.748 1.00 83.50 100 ASP A C 1
ATOM 796 O O . ASP A 1 100 ? -5.518 -9.951 21.508 1.00 83.50 100 ASP A O 1
ATOM 800 N N . SER A 1 101 ? -4.899 -10.988 19.628 1.00 77.69 101 SER A N 1
ATOM 801 C CA . SER A 1 101 ? -6.261 -11.375 19.246 1.00 77.69 101 SER A CA 1
ATOM 802 C C . SER A 1 101 ? -6.836 -12.520 20.087 1.00 77.69 101 SER A C 1
ATOM 804 O O . SER A 1 101 ? -8.044 -12.753 20.031 1.00 77.69 101 SER A O 1
ATOM 806 N N . GLU A 1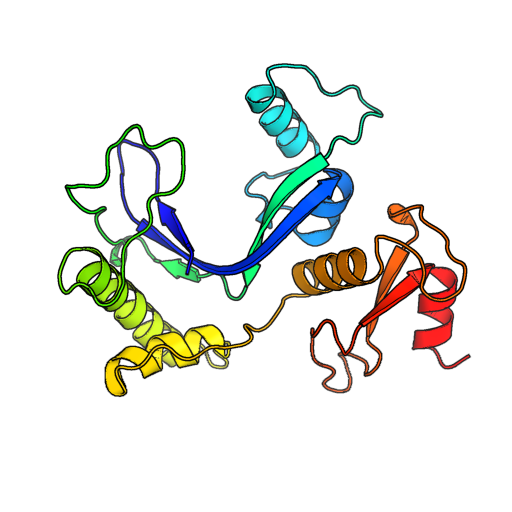 102 ? -6.008 -13.217 20.865 1.00 75.06 102 GLU A N 1
ATOM 807 C CA . GLU A 1 102 ? -6.362 -14.429 21.608 1.00 75.06 102 GLU A CA 1
ATOM 808 C C . GLU A 1 102 ? -6.429 -14.216 23.127 1.00 75.06 102 GLU A C 1
ATOM 810 O O . GLU A 1 102 ? -7.121 -14.972 23.809 1.00 75.06 102 GLU A O 1
ATOM 815 N N . ASP A 1 103 ? -5.813 -13.151 23.658 1.00 72.38 103 ASP A N 1
ATOM 816 C CA . ASP A 1 103 ? -5.616 -12.923 25.105 1.00 72.38 103 ASP A CA 1
ATOM 817 C C . ASP A 1 103 ? -6.893 -12.714 25.949 1.00 72.38 103 ASP A C 1
ATOM 819 O O . ASP A 1 103 ? -6.825 -12.528 27.164 1.00 72.38 103 ASP A O 1
ATOM 823 N N . GLY A 1 104 ? -8.077 -12.758 25.332 1.00 66.38 104 GLY A N 1
ATOM 824 C CA . GLY A 1 104 ? -9.366 -12.647 26.016 1.00 66.38 104 GLY A CA 1
ATOM 825 C C . GLY A 1 104 ? -9.710 -11.247 26.535 1.00 66.38 104 GLY A C 1
ATOM 826 O O . GLY A 1 104 ? -10.749 -11.097 27.176 1.00 66.38 104 GLY A O 1
ATOM 827 N N . THR A 1 105 ? -8.892 -10.229 26.254 1.00 81.38 105 THR A N 1
ATOM 828 C CA . THR A 1 105 ? -9.082 -8.855 26.736 1.00 81.38 105 THR A CA 1
ATOM 829 C C . THR A 1 105 ? -9.547 -7.917 25.608 1.00 81.38 105 THR A C 1
ATOM 831 O O . THR A 1 105 ? -10.528 -8.182 24.907 1.00 81.38 105 THR A O 1
ATOM 834 N N . THR A 1 106 ? -8.853 -6.798 25.419 1.00 86.94 106 THR A N 1
ATOM 835 C CA . THR A 1 106 ? -9.126 -5.756 24.432 1.00 86.94 106 THR A CA 1
ATOM 836 C C . THR A 1 106 ? -8.942 -6.250 22.999 1.00 86.94 106 THR A C 1
ATOM 838 O O . THR A 1 106 ? -9.739 -5.903 22.125 1.00 86.94 106 THR A O 1
ATOM 841 N N . GLY A 1 107 ? -7.904 -7.048 22.732 1.00 85.94 107 GLY A N 1
ATOM 842 C CA . GLY A 1 107 ? -7.571 -7.457 21.369 1.00 85.94 107 GLY A CA 1
ATOM 843 C C . GLY A 1 107 ? -8.598 -8.406 20.765 1.00 85.94 107 GLY A C 1
ATOM 844 O O . GLY A 1 107 ? -9.040 -8.179 19.638 1.00 85.94 107 GLY A O 1
ATOM 845 N N . LYS A 1 108 ? -9.079 -9.383 21.542 1.00 86.56 108 LYS A N 1
ATOM 846 C CA . LYS A 1 108 ? -10.173 -10.277 21.134 1.00 86.56 108 LYS A CA 1
ATOM 847 C C . LYS A 1 108 ? -11.475 -9.521 20.859 1.00 86.56 108 LYS A C 1
ATOM 849 O O . LYS A 1 108 ? -12.116 -9.757 19.837 1.00 86.56 108 LYS A O 1
ATOM 854 N N . ALA A 1 109 ? -11.854 -8.589 21.738 1.00 88.50 109 ALA A N 1
ATOM 855 C CA . ALA A 1 109 ? -13.051 -7.768 21.548 1.00 88.50 109 ALA A CA 1
ATOM 856 C C . ALA A 1 109 ? -12.954 -6.908 20.277 1.00 88.50 109 ALA A C 1
ATOM 858 O O . ALA A 1 109 ? -13.897 -6.842 19.486 1.00 88.50 109 ALA A O 1
ATOM 859 N N . LEU A 1 110 ? -11.791 -6.293 20.046 1.00 90.31 110 LEU A N 1
ATOM 860 C CA . LEU A 1 110 ? -11.544 -5.486 18.859 1.00 90.31 110 LEU A CA 1
ATOM 861 C C . LEU A 1 110 ? -11.542 -6.332 17.578 1.00 90.31 110 LEU A C 1
ATOM 863 O O . LEU A 1 110 ? -12.143 -5.935 16.580 1.00 90.31 110 LEU A O 1
ATOM 867 N N . TRP A 1 111 ? -10.910 -7.507 17.610 1.00 89.06 111 TRP A N 1
ATOM 868 C CA . TRP A 1 111 ? -10.915 -8.460 16.502 1.00 89.06 111 TRP A CA 1
ATOM 869 C C . TRP A 1 111 ? -12.337 -8.911 16.155 1.00 89.06 111 TRP A C 1
ATOM 871 O O . TRP A 1 111 ? -12.726 -8.857 14.988 1.00 89.06 1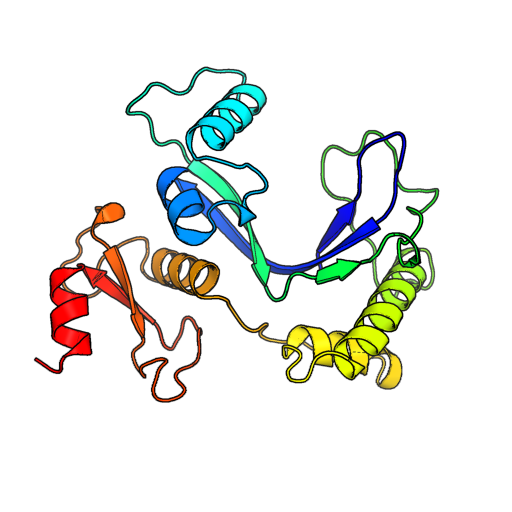11 TRP A O 1
ATOM 881 N N . GLY A 1 112 ? -13.142 -9.267 17.160 1.00 89.62 112 GLY A N 1
ATOM 882 C CA . GLY A 1 112 ? -14.554 -9.616 16.984 1.00 89.62 112 GLY A CA 1
ATOM 883 C C . GLY A 1 112 ? -15.355 -8.488 16.330 1.00 89.62 112 GLY A C 1
ATOM 884 O O . GLY A 1 112 ? -16.000 -8.702 15.309 1.00 89.62 112 GLY A O 1
ATOM 885 N N . ALA A 1 113 ? -15.234 -7.259 16.844 1.00 92.25 113 ALA A N 1
ATOM 886 C CA . ALA A 1 113 ? -15.944 -6.100 16.299 1.00 92.25 113 ALA A CA 1
ATOM 887 C C . ALA A 1 113 ? -15.572 -5.799 14.834 1.00 92.25 113 ALA A C 1
ATOM 889 O O . ALA A 1 113 ? -16.433 -5.409 14.038 1.00 92.25 113 ALA A O 1
ATOM 890 N N . VAL A 1 114 ? -14.297 -5.960 14.465 1.00 92.00 114 VAL A N 1
ATOM 891 C CA . VAL A 1 114 ? -13.829 -5.752 13.087 1.00 92.00 114 VAL A CA 1
ATOM 892 C C . VAL A 1 114 ? -14.317 -6.868 12.167 1.00 92.00 114 VAL A C 1
ATOM 894 O O . VAL A 1 114 ? -14.851 -6.584 11.097 1.00 92.00 114 VAL A O 1
ATOM 897 N N . THR A 1 115 ? -14.152 -8.126 12.572 1.00 89.56 115 THR A N 1
ATOM 898 C CA . THR A 1 115 ? -14.523 -9.289 11.752 1.00 89.56 115 THR A CA 1
ATOM 899 C C . THR A 1 115 ? -16.033 -9.390 11.537 1.00 89.56 115 THR A C 1
ATOM 901 O O . THR A 1 115 ? -16.456 -9.722 10.433 1.00 89.56 115 THR A O 1
ATOM 904 N N . GLU A 1 116 ? -16.851 -9.010 12.523 1.00 90.62 116 GLU A N 1
ATOM 905 C CA . GLU A 1 116 ? -18.308 -8.893 12.383 1.00 90.62 116 GLU A CA 1
ATOM 906 C C . GLU A 1 116 ? -18.695 -7.908 11.267 1.00 90.62 116 GLU A C 1
ATOM 908 O O . GLU A 1 116 ? -19.469 -8.238 10.369 1.00 90.62 116 GLU A O 1
ATOM 913 N N . ARG A 1 117 ? -18.091 -6.712 11.253 1.00 91.56 117 ARG A N 1
ATOM 914 C CA . ARG A 1 117 ? -18.338 -5.703 10.206 1.00 91.56 117 ARG A CA 1
ATOM 915 C C . ARG A 1 117 ? -17.835 -6.158 8.840 1.00 91.56 117 ARG A C 1
ATOM 917 O O . ARG A 1 117 ? -18.486 -5.905 7.826 1.00 91.56 117 ARG A O 1
ATOM 924 N N . LEU A 1 118 ? -16.690 -6.844 8.802 1.00 88.94 118 LEU A N 1
ATOM 925 C CA . LEU A 1 118 ? -16.185 -7.461 7.576 1.00 88.94 118 LEU A CA 1
ATOM 926 C C . LEU A 1 118 ? -17.132 -8.544 7.057 1.00 88.94 118 LEU A C 1
ATOM 928 O O . LEU A 1 118 ? -17.292 -8.637 5.847 1.00 88.94 118 LEU A O 1
ATOM 932 N N . ALA A 1 119 ? -17.796 -9.312 7.925 1.00 86.25 119 ALA A N 1
ATOM 933 C CA . ALA A 1 119 ? -18.747 -10.345 7.517 1.00 86.25 119 ALA A CA 1
ATOM 934 C C . ALA A 1 119 ? -19.979 -9.738 6.831 1.00 86.25 119 ALA A C 1
ATOM 936 O O . ALA A 1 119 ? -20.359 -10.166 5.737 1.00 86.25 119 ALA A O 1
ATOM 937 N N . THR A 1 120 ? -20.549 -8.683 7.417 1.00 83.81 120 THR A N 1
ATOM 938 C CA . THR A 1 120 ? -21.659 -7.929 6.813 1.00 83.81 120 THR A CA 1
ATOM 939 C C . THR A 1 120 ? -21.265 -7.377 5.443 1.00 83.81 120 THR A C 1
ATOM 941 O O . THR A 1 120 ? -22.000 -7.531 4.467 1.00 83.81 120 THR A O 1
ATOM 944 N N . ARG A 1 121 ? -20.054 -6.814 5.328 1.00 78.31 121 ARG A N 1
ATOM 945 C CA . ARG A 1 121 ? -19.520 -6.301 4.058 1.00 78.31 121 ARG A CA 1
ATOM 946 C C . ARG A 1 121 ? -19.207 -7.389 3.040 1.00 78.31 121 ARG A C 1
ATOM 948 O O . ARG A 1 121 ? -19.478 -7.189 1.866 1.00 78.31 121 ARG A O 1
ATOM 955 N N . ALA A 1 122 ? -18.636 -8.514 3.456 1.00 77.62 122 ALA A N 1
ATOM 956 C CA . ALA A 1 122 ? -18.314 -9.633 2.573 1.00 77.62 122 ALA A CA 1
ATOM 957 C C . ALA A 1 122 ? -19.580 -10.257 1.978 1.00 77.62 122 ALA A C 1
ATOM 959 O O . ALA A 1 122 ? -19.540 -10.760 0.866 1.00 77.62 122 ALA A O 1
ATOM 960 N N . THR A 1 123 ? -20.705 -10.178 2.691 1.00 73.19 123 THR A N 1
ATOM 961 C CA . THR A 1 123 ? -22.011 -10.605 2.173 1.00 73.19 123 THR A CA 1
ATOM 962 C C . THR A 1 123 ? -22.564 -9.610 1.141 1.00 73.19 123 THR A C 1
ATOM 964 O O . THR A 1 123 ? -23.246 -10.010 0.203 1.00 73.19 123 THR A O 1
ATOM 967 N N . ALA A 1 124 ? -22.262 -8.315 1.295 1.00 73.88 124 ALA A N 1
ATOM 968 C CA . ALA A 1 124 ? -22.673 -7.260 0.365 1.00 73.88 124 ALA A CA 1
ATOM 969 C C . ALA A 1 124 ? -21.742 -7.111 -0.859 1.00 73.88 124 ALA A C 1
ATOM 971 O O . ALA A 1 124 ? -22.187 -6.696 -1.927 1.00 73.88 124 ALA A O 1
ATOM 972 N N . ASN A 1 125 ? -20.456 -7.437 -0.716 1.00 68.50 125 ASN A N 1
ATOM 973 C CA . ASN A 1 125 ? -19.465 -7.432 -1.789 1.00 68.50 125 ASN A CA 1
ATOM 974 C C . ASN A 1 125 ? -19.500 -8.766 -2.543 1.00 68.50 125 ASN A C 1
ATOM 976 O O . ASN A 1 125 ? -19.293 -9.815 -1.949 1.00 68.50 125 ASN A O 1
ATOM 980 N N . LEU A 1 126 ? -19.677 -8.727 -3.865 1.00 60.97 126 LEU A N 1
ATOM 981 C CA . LEU A 1 126 ? -19.789 -9.938 -4.693 1.00 60.97 126 LEU A CA 1
ATOM 982 C C . LEU A 1 126 ? -18.467 -10.718 -4.868 1.00 60.97 126 LEU A C 1
ATOM 984 O O . LEU A 1 126 ? -18.500 -11.852 -5.335 1.00 60.97 126 LEU A O 1
ATOM 988 N N . ASP A 1 127 ? -17.320 -10.138 -4.498 1.00 73.25 127 ASP A N 1
ATOM 989 C CA . ASP A 1 127 ? -15.996 -10.778 -4.593 1.00 73.25 127 ASP A CA 1
ATOM 990 C C . ASP A 1 127 ? -15.042 -10.276 -3.484 1.00 73.25 127 ASP A C 1
ATOM 992 O O . ASP A 1 127 ? -14.177 -9.426 -3.724 1.00 73.25 127 ASP A O 1
ATOM 996 N N . PRO A 1 128 ? -15.224 -10.721 -2.225 1.00 79.06 128 PRO A N 1
ATOM 997 C CA . PRO A 1 128 ? -14.309 -10.387 -1.142 1.00 79.06 128 PRO A CA 1
ATOM 998 C C . PRO A 1 128 ? -12.945 -11.061 -1.354 1.00 79.06 128 PRO A C 1
ATOM 1000 O O . PRO A 1 128 ? -12.845 -12.195 -1.819 1.00 79.06 128 PRO A O 1
ATOM 1003 N N . GLY A 1 129 ? -11.869 -10.367 -0.981 1.00 82.31 129 GLY A N 1
ATOM 1004 C CA . GLY A 1 129 ? -10.525 -10.927 -1.072 1.00 82.31 129 GLY A CA 1
ATOM 1005 C C . GLY A 1 129 ? -10.282 -12.073 -0.072 1.00 82.31 129 GLY A C 1
ATOM 1006 O O . GLY A 1 129 ? -10.990 -12.194 0.933 1.00 82.31 129 GLY A O 1
ATOM 1007 N N . PRO A 1 130 ? -9.286 -12.939 -0.335 1.00 83.81 130 PRO A N 1
ATOM 1008 C CA . PRO A 1 130 ? -8.996 -14.115 0.482 1.00 83.81 130 PRO A CA 1
ATOM 1009 C C . PRO A 1 130 ? -8.685 -13.772 1.943 1.00 83.81 130 PRO A C 1
ATOM 1011 O O . PRO A 1 130 ? -9.120 -14.505 2.832 1.00 83.81 130 PRO A O 1
ATOM 1014 N N . ALA A 1 131 ? -7.981 -12.668 2.225 1.00 83.50 131 ALA A N 1
ATOM 1015 C CA . ALA A 1 131 ? -7.674 -12.301 3.608 1.00 83.50 131 ALA A CA 1
ATOM 1016 C C . ALA A 1 131 ? -8.918 -11.807 4.357 1.00 83.50 131 ALA A C 1
ATOM 1018 O O . ALA A 1 131 ? -9.111 -12.148 5.524 1.00 83.50 131 ALA A O 1
ATOM 1019 N N . THR A 1 132 ? -9.805 -11.089 3.669 1.00 81.94 132 THR A N 1
ATOM 1020 C CA . THR A 1 132 ? -11.121 -10.708 4.191 1.00 81.94 132 THR A CA 1
ATOM 1021 C C . THR A 1 132 ? -11.967 -11.942 4.503 1.00 81.94 132 THR A C 1
ATOM 1023 O O . THR A 1 132 ? -12.517 -12.038 5.600 1.00 81.94 132 THR A O 1
ATOM 1026 N N . ILE A 1 133 ? -12.034 -12.915 3.586 1.00 83.69 133 ILE A N 1
ATOM 1027 C CA . ILE A 1 133 ? -12.769 -14.174 3.796 1.00 83.69 133 ILE A CA 1
ATOM 1028 C C . ILE A 1 133 ? -12.227 -14.917 5.018 1.00 83.69 133 ILE A C 1
ATOM 1030 O O . ILE A 1 133 ? -12.998 -15.318 5.888 1.00 83.69 133 ILE A O 1
ATOM 1034 N N . ALA A 1 134 ? -10.909 -15.074 5.111 1.00 83.00 134 ALA A N 1
ATOM 1035 C CA . ALA A 1 134 ? -10.291 -15.784 6.221 1.00 83.00 134 ALA A CA 1
ATOM 1036 C C . ALA A 1 134 ? -10.505 -15.079 7.563 1.00 83.00 134 ALA A C 1
ATOM 1038 O O . ALA A 1 134 ? -10.795 -15.734 8.563 1.00 83.00 134 ALA A O 1
ATOM 1039 N N . ALA A 1 135 ? -10.447 -13.744 7.587 1.00 81.44 135 ALA A N 1
ATOM 1040 C CA . ALA A 1 135 ? -10.772 -12.970 8.780 1.00 81.44 135 ALA A CA 1
ATOM 1041 C C . ALA A 1 135 ? -12.223 -13.215 9.228 1.00 81.44 135 ALA A C 1
ATOM 1043 O O . ALA A 1 135 ? -12.465 -13.456 10.408 1.00 81.44 135 ALA A O 1
ATOM 1044 N N . VAL A 1 136 ? -13.179 -13.243 8.296 1.00 81.56 136 VAL A N 1
ATOM 1045 C CA . VAL A 1 136 ? -14.589 -13.560 8.588 1.00 81.56 136 VAL A CA 1
ATOM 1046 C C . VAL A 1 136 ? -14.758 -15.001 9.082 1.00 81.56 136 VAL A C 1
ATOM 1048 O O . VAL A 1 136 ? -15.496 -15.251 10.034 1.00 81.56 136 VAL A O 1
ATOM 1051 N N . GLN A 1 137 ? -14.065 -15.960 8.469 1.00 80.56 137 GLN A N 1
ATOM 1052 C CA . GLN A 1 137 ? -14.131 -17.372 8.855 1.00 80.56 137 GLN A CA 1
ATOM 1053 C C . GLN A 1 137 ? -13.482 -17.658 10.212 1.00 80.56 137 GLN A C 1
ATOM 1055 O O . GLN A 1 137 ? -13.927 -18.580 10.896 1.00 80.56 137 GLN A O 1
ATOM 1060 N N . SER A 1 138 ? -12.500 -16.856 10.639 1.00 73.81 138 SER A N 1
ATOM 1061 C CA . SER A 1 138 ? -11.855 -17.006 11.952 1.00 73.81 138 SER A CA 1
ATOM 1062 C C . SER A 1 138 ? -12.850 -16.928 13.119 1.00 73.81 138 SER A C 1
ATOM 1064 O O . SER A 1 138 ? -12.675 -17.627 14.112 1.00 73.81 138 SER A O 1
ATOM 1066 N N . ILE A 1 139 ? -13.962 -16.190 12.963 1.00 63.38 139 ILE A N 1
ATOM 1067 C CA . ILE A 1 139 ? -15.068 -16.156 13.937 1.00 63.38 139 ILE A CA 1
ATOM 1068 C C . ILE A 1 139 ? -15.623 -17.565 14.197 1.00 63.38 139 ILE A C 1
ATOM 1070 O O . ILE A 1 139 ? -16.032 -17.879 15.312 1.00 63.38 139 ILE A O 1
ATOM 1074 N N . ARG A 1 140 ? -15.674 -18.407 13.157 1.00 58.25 140 ARG A N 1
ATOM 1075 C CA . ARG A 1 140 ? -16.308 -19.730 13.200 1.00 58.25 140 ARG A CA 1
ATOM 1076 C C . ARG A 1 140 ? -15.345 -20.851 13.576 1.00 58.25 140 ARG A C 1
ATOM 1078 O O . ARG A 1 140 ? -15.789 -21.813 14.190 1.00 58.25 140 ARG A O 1
ATOM 10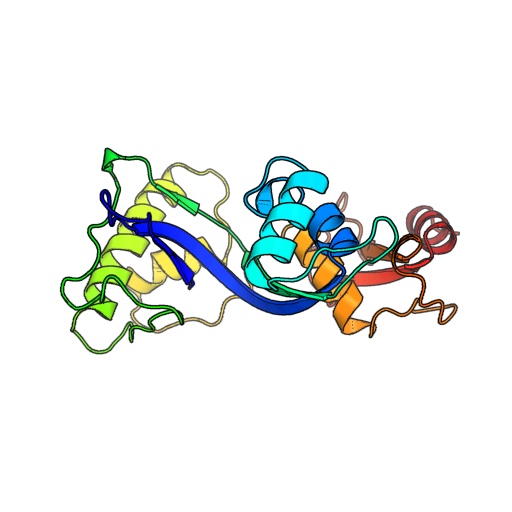85 N N . TYR A 1 141 ? -14.073 -20.744 13.190 1.00 56.31 141 TYR A N 1
ATOM 1086 C CA . TYR A 1 141 ? -13.117 -21.856 13.280 1.00 56.31 141 TYR A CA 1
ATOM 1087 C C . TYR A 1 141 ? -11.937 -21.618 14.234 1.00 56.31 141 TYR A C 1
ATOM 1089 O O . TYR A 1 141 ? -11.134 -22.525 14.413 1.00 56.31 141 TYR A O 1
ATOM 1097 N N . GLY A 1 142 ? -11.867 -20.458 14.898 1.00 58.03 142 GLY A N 1
ATOM 1098 C CA . GLY A 1 142 ? -11.009 -20.225 16.068 1.00 58.03 142 GLY A CA 1
ATOM 1099 C C . GLY A 1 142 ? -9.530 -19.970 15.768 1.00 58.03 142 GLY A C 1
ATOM 1100 O O . GLY A 1 142 ? -8.986 -19.007 16.301 1.00 58.03 142 GLY A O 1
ATOM 1101 N N . ASP A 1 143 ? -8.902 -20.768 14.903 1.00 57.34 143 ASP A N 1
ATOM 1102 C CA . ASP A 1 143 ? -7.453 -20.698 14.694 1.00 57.34 143 ASP A CA 1
ATOM 1103 C C . ASP A 1 143 ? -7.048 -19.636 13.648 1.00 57.34 143 ASP A C 1
ATOM 1105 O O . ASP A 1 143 ? -7.665 -19.539 12.575 1.00 57.34 143 ASP A O 1
ATOM 1109 N N . PRO A 1 144 ? -5.988 -18.843 13.903 1.00 55.31 144 PRO A N 1
ATOM 1110 C CA . PRO A 1 144 ? -5.436 -17.914 12.925 1.00 55.31 144 PRO A CA 1
ATOM 1111 C C . PRO A 1 144 ? -4.904 -18.653 11.693 1.00 55.31 144 PRO A C 1
ATOM 1113 O O . PRO A 1 144 ? -4.016 -19.499 11.785 1.00 55.31 144 PRO A O 1
ATOM 1116 N N . MET A 1 145 ? -5.389 -18.281 10.508 1.00 59.56 145 MET A N 1
ATOM 1117 C CA . MET A 1 145 ? -4.887 -18.821 9.246 1.00 59.56 145 MET A CA 1
ATOM 1118 C C . MET A 1 145 ? -3.912 -17.841 8.588 1.00 59.56 145 MET A C 1
ATOM 1120 O O . MET A 1 145 ? -4.219 -16.659 8.411 1.00 59.56 145 MET A O 1
ATOM 1124 N N . VAL A 1 146 ? -2.741 -18.336 8.178 1.00 63.97 146 VAL A N 1
ATOM 1125 C CA . VAL A 1 146 ? -1.840 -17.577 7.303 1.00 63.97 146 VAL A CA 1
ATOM 1126 C C . VAL A 1 146 ? -2.486 -17.496 5.928 1.00 63.97 146 VAL A C 1
ATOM 1128 O O . VAL A 1 146 ? -2.647 -18.508 5.250 1.00 63.97 146 VAL A O 1
ATOM 1131 N N . VAL A 1 147 ? -2.849 -16.287 5.511 1.00 67.25 147 VAL A N 1
ATOM 1132 C CA . VAL A 1 147 ? -3.479 -16.050 4.211 1.00 67.25 147 VAL A CA 1
ATOM 1133 C C . VAL A 1 147 ? -2.642 -15.091 3.393 1.00 67.25 147 VAL A C 1
ATOM 1135 O O . VAL A 1 147 ? -2.159 -14.081 3.903 1.00 67.25 147 VAL A O 1
ATOM 1138 N N . ARG A 1 148 ? -2.484 -15.411 2.108 1.00 75.19 148 ARG A N 1
ATOM 1139 C CA . ARG A 1 148 ? -1.918 -14.500 1.114 1.00 75.19 148 ARG A CA 1
ATOM 1140 C C . ARG A 1 148 ? -3.031 -13.542 0.677 1.00 75.19 148 ARG A C 1
ATOM 1142 O O . ARG A 1 148 ? -3.973 -13.996 0.028 1.00 75.19 148 ARG A O 1
ATOM 1149 N N . PRO A 1 149 ? -2.992 -12.257 1.068 1.00 74.94 149 PRO A N 1
ATOM 1150 C CA . PRO A 1 149 ? -4.029 -11.321 0.666 1.00 74.94 149 PRO A CA 1
ATOM 1151 C C . PRO A 1 149 ? -3.934 -11.035 -0.837 1.00 74.94 149 PRO A C 1
ATOM 1153 O O . PRO A 1 149 ? -2.848 -11.085 -1.421 1.00 74.94 149 PRO A O 1
ATOM 1156 N N . ARG A 1 150 ? -5.059 -10.681 -1.466 1.00 79.81 150 ARG A N 1
ATOM 1157 C CA . ARG A 1 150 ? -5.071 -10.267 -2.875 1.00 79.81 150 ARG A CA 1
ATOM 1158 C C . ARG A 1 150 ? -4.334 -8.937 -3.014 1.00 79.81 150 ARG A C 1
ATOM 1160 O O . ARG A 1 150 ? -4.785 -7.907 -2.507 1.00 79.81 150 ARG A O 1
ATOM 1167 N N . LEU A 1 151 ? -3.194 -8.952 -3.701 1.00 82.31 151 LEU A N 1
ATOM 1168 C CA . LEU A 1 151 ? -2.431 -7.735 -3.951 1.00 82.31 151 LEU A CA 1
ATOM 1169 C C . LEU A 1 151 ? -3.100 -6.913 -5.055 1.00 82.31 151 LEU A C 1
ATOM 1171 O O . LEU A 1 151 ? -3.520 -7.447 -6.078 1.00 82.31 151 LEU A O 1
ATOM 1175 N N . GLY A 1 152 ? -3.167 -5.598 -4.856 1.00 81.62 152 GLY A N 1
ATOM 1176 C CA . GLY A 1 152 ? -3.447 -4.666 -5.946 1.00 81.62 152 GLY A CA 1
ATOM 1177 C C . GLY A 1 152 ? -2.202 -4.427 -6.805 1.00 81.62 152 GLY A C 1
ATOM 1178 O O . GLY A 1 152 ? -1.079 -4.696 -6.369 1.00 81.62 152 GLY A O 1
ATOM 1179 N N . GLN A 1 153 ? -2.394 -3.846 -7.992 1.00 84.06 153 GLN A N 1
ATOM 1180 C CA . GLN A 1 153 ? -1.325 -3.535 -8.953 1.00 84.06 153 GLN A CA 1
ATOM 1181 C C . GLN A 1 153 ? -0.141 -2.775 -8.324 1.00 84.06 153 GLN A C 1
ATOM 1183 O O . GLN A 1 153 ? 1.015 -3.123 -8.562 1.00 84.06 153 GLN A O 1
ATOM 1188 N N . GLY A 1 154 ? -0.413 -1.774 -7.478 1.00 88.56 154 GLY A N 1
ATOM 1189 C CA . GLY A 1 154 ? 0.627 -1.003 -6.786 1.00 88.56 154 GLY A CA 1
ATOM 1190 C C . GLY A 1 154 ? 1.478 -1.853 -5.841 1.00 88.56 154 GLY A C 1
ATOM 1191 O O . GLY A 1 154 ? 2.708 -1.830 -5.908 1.00 88.56 154 GLY A O 1
ATOM 1192 N N . THR A 1 155 ? 0.835 -2.662 -4.994 1.00 90.31 155 THR A N 1
ATOM 1193 C CA . THR A 1 155 ? 1.534 -3.559 -4.060 1.00 90.31 155 THR A CA 1
ATOM 1194 C C . THR A 1 155 ? 2.318 -4.632 -4.809 1.00 90.31 155 THR A C 1
ATOM 1196 O O . THR A 1 155 ? 3.467 -4.890 -4.455 1.00 90.31 155 THR A O 1
ATOM 1199 N N . PHE A 1 156 ? 1.743 -5.207 -5.870 1.00 90.81 156 PHE A N 1
ATOM 1200 C CA . PHE A 1 156 ? 2.437 -6.145 -6.753 1.00 90.81 156 PHE A CA 1
ATOM 1201 C C . PHE A 1 156 ? 3.714 -5.529 -7.320 1.00 90.81 156 PHE A C 1
ATOM 1203 O O . PHE A 1 156 ? 4.799 -6.073 -7.115 1.00 90.81 156 PHE A O 1
ATOM 1210 N N . ARG A 1 157 ? 3.609 -4.343 -7.933 1.00 92.31 157 ARG A N 1
ATOM 1211 C CA . ARG A 1 157 ? 4.762 -3.638 -8.493 1.00 92.31 157 ARG A CA 1
ATOM 1212 C C . ARG A 1 157 ? 5.866 -3.446 -7.463 1.00 92.31 157 ARG A C 1
ATOM 1214 O O . ARG A 1 157 ? 7.028 -3.738 -7.743 1.00 92.31 157 ARG A O 1
ATOM 1221 N N . VAL A 1 158 ? 5.514 -2.954 -6.278 1.00 92.81 158 VAL A N 1
ATOM 1222 C CA . VAL A 1 158 ? 6.477 -2.706 -5.201 1.00 92.81 158 VAL A CA 1
ATOM 1223 C C . VAL A 1 158 ? 7.155 -3.994 -4.743 1.00 92.81 158 VAL A C 1
ATOM 1225 O O . VAL A 1 158 ? 8.373 -4.001 -4.579 1.00 92.81 158 VAL A O 1
ATOM 1228 N N . ILE A 1 159 ? 6.400 -5.077 -4.542 1.00 91.50 159 ILE A N 1
ATOM 1229 C CA . ILE A 1 159 ? 6.973 -6.333 -4.048 1.00 91.50 159 ILE A CA 1
ATOM 1230 C C . ILE A 1 159 ? 7.867 -6.983 -5.103 1.00 91.50 159 ILE A C 1
ATOM 1232 O O . ILE A 1 159 ? 8.953 -7.434 -4.751 1.00 91.50 159 ILE A O 1
ATOM 1236 N N . VAL A 1 160 ? 7.476 -6.969 -6.380 1.00 93.69 160 VAL A N 1
ATOM 1237 C CA . VAL A 1 160 ? 8.334 -7.443 -7.478 1.00 93.69 160 VAL A CA 1
ATOM 1238 C C . VAL A 1 160 ? 9.600 -6.590 -7.559 1.00 93.69 160 VAL A C 1
ATOM 1240 O O . VAL A 1 160 ? 10.708 -7.114 -7.591 1.00 93.69 160 VAL A O 1
ATOM 1243 N N . THR A 1 161 ? 9.467 -5.265 -7.476 1.00 93.75 161 THR A N 1
ATOM 1244 C CA . THR A 1 161 ? 10.615 -4.345 -7.481 1.00 93.75 161 THR A CA 1
ATOM 1245 C C . THR A 1 161 ? 11.600 -4.641 -6.346 1.00 93.75 161 THR A C 1
ATOM 1247 O O . THR A 1 161 ? 12.814 -4.623 -6.552 1.00 93.75 161 THR A O 1
ATOM 1250 N N . ASP A 1 162 ? 11.089 -4.914 -5.144 1.00 91.50 162 ASP A N 1
ATOM 1251 C CA . ASP A 1 162 ? 11.898 -5.251 -3.970 1.00 91.50 162 ASP A CA 1
ATOM 1252 C C . ASP A 1 162 ? 12.538 -6.645 -4.089 1.00 91.50 162 ASP A C 1
ATOM 1254 O O . ASP A 1 162 ? 13.716 -6.796 -3.774 1.00 91.50 162 ASP A O 1
ATOM 1258 N N . ALA A 1 163 ? 11.804 -7.638 -4.606 1.00 92.25 163 ALA A N 1
ATOM 1259 C CA . ALA A 1 163 ? 12.286 -9.008 -4.809 1.00 92.25 163 ALA A CA 1
ATOM 1260 C C . ALA A 1 163 ? 13.471 -9.086 -5.785 1.00 92.25 163 ALA A C 1
ATOM 1262 O O . ALA A 1 163 ? 14.375 -9.894 -5.595 1.00 92.25 163 ALA A O 1
ATOM 1263 N N . TYR A 1 164 ? 13.497 -8.206 -6.785 1.00 94.69 164 TYR A N 1
ATOM 1264 C CA . TYR A 1 164 ? 14.590 -8.090 -7.752 1.00 94.69 164 TYR A CA 1
ATOM 1265 C C . TYR A 1 164 ? 15.683 -7.096 -7.325 1.00 94.69 164 TYR A C 1
ATOM 1267 O O . TYR A 1 164 ? 16.492 -6.671 -8.147 1.00 94.69 164 TYR A O 1
ATOM 1275 N N . GLU A 1 165 ? 15.715 -6.670 -6.056 1.00 93.94 165 GLU A N 1
ATOM 1276 C CA . GLU A 1 165 ? 16.691 -5.698 -5.538 1.00 93.94 165 GLU A CA 1
ATOM 1277 C C . GLU A 1 165 ? 16.747 -4.397 -6.361 1.00 93.94 165 GLU A C 1
ATOM 1279 O O . GLU A 1 165 ? 17.799 -3.758 -6.474 1.00 93.94 165 GLU A O 1
ATOM 1284 N N . ARG A 1 166 ? 15.606 -3.989 -6.939 1.00 94.06 166 ARG A N 1
ATOM 1285 C CA . ARG A 1 166 ? 15.470 -2.796 -7.794 1.00 94.06 166 ARG A CA 1
ATOM 1286 C C . ARG A 1 166 ? 16.338 -2.862 -9.046 1.00 94.06 166 ARG A C 1
ATOM 1288 O O . ARG A 1 166 ? 16.938 -1.864 -9.443 1.00 94.06 166 ARG A O 1
ATOM 1295 N N . ARG A 1 167 ? 16.430 -4.052 -9.632 1.00 96.44 167 ARG A N 1
ATOM 1296 C CA . ARG A 1 167 ? 17.262 -4.332 -10.791 1.00 96.44 167 ARG A CA 1
ATOM 1297 C C . ARG A 1 167 ? 16.478 -5.097 -11.852 1.00 96.44 167 ARG A C 1
ATOM 1299 O O . ARG A 1 167 ? 15.832 -6.087 -11.535 1.00 96.44 167 ARG A O 1
ATOM 1306 N N . CYS A 1 168 ? 16.567 -4.668 -13.107 1.00 97.56 168 CYS A N 1
ATOM 1307 C CA . CYS A 1 168 ? 16.023 -5.419 -14.235 1.00 97.56 168 CYS A CA 1
ATOM 1308 C C . CYS A 1 168 ? 16.583 -6.849 -14.234 1.00 97.56 168 CYS A C 1
ATOM 1310 O O . CYS A 1 168 ? 17.802 -7.032 -14.170 1.00 97.56 168 CYS A O 1
ATOM 1312 N N . ALA A 1 169 ? 15.700 -7.840 -14.353 1.00 97.44 169 ALA A N 1
ATOM 1313 C CA . ALA A 1 169 ? 16.041 -9.259 -14.366 1.00 97.44 169 ALA A CA 1
ATOM 1314 C C . ALA A 1 169 ? 17.002 -9.631 -15.507 1.00 97.44 169 ALA A C 1
ATOM 1316 O O . ALA A 1 169 ? 17.807 -10.544 -15.357 1.00 97.44 169 ALA A O 1
ATOM 1317 N N . ILE A 1 170 ? 16.924 -8.909 -16.630 1.00 96.81 170 ILE A N 1
ATOM 1318 C CA . ILE A 1 170 ? 17.688 -9.195 -17.849 1.00 96.81 170 ILE A CA 1
ATOM 1319 C C . ILE A 1 170 ? 18.935 -8.310 -17.940 1.00 96.81 170 ILE A C 1
ATOM 1321 O O . ILE A 1 170 ? 20.053 -8.806 -18.025 1.00 96.81 170 ILE A O 1
ATOM 1325 N N . THR A 1 171 ? 18.765 -6.985 -17.928 1.00 97.50 171 THR A N 1
ATOM 1326 C CA . THR A 1 171 ? 19.865 -6.045 -18.228 1.00 97.50 171 THR A CA 1
ATOM 1327 C C . THR A 1 171 ? 20.678 -5.638 -17.011 1.00 97.50 171 THR A C 1
ATOM 1329 O O . THR A 1 171 ? 21.740 -5.041 -17.157 1.00 97.50 171 THR A O 1
ATOM 1332 N N . GLY A 1 172 ? 20.172 -5.877 -15.801 1.00 96.75 172 GLY A N 1
ATOM 1333 C CA . GLY A 1 172 ? 20.793 -5.350 -14.594 1.00 96.75 172 GLY A CA 1
ATOM 1334 C C . GLY A 1 172 ? 20.599 -3.839 -14.372 1.00 96.75 172 GLY A C 1
ATOM 1335 O O . GLY A 1 172 ? 21.169 -3.307 -13.419 1.00 96.75 172 GLY A O 1
ATOM 1336 N N . GLU A 1 173 ? 19.802 -3.152 -15.202 1.00 97.12 173 GLU A N 1
ATOM 1337 C CA . GLU A 1 173 ? 19.461 -1.727 -15.046 1.00 97.12 173 GLU A CA 1
ATOM 1338 C C . GLU A 1 173 ? 18.814 -1.454 -13.679 1.00 97.12 173 GLU A C 1
ATOM 1340 O O . GLU A 1 173 ? 18.004 -2.251 -13.212 1.00 97.12 173 GLU A O 1
ATOM 1345 N N . ARG A 1 174 ? 19.153 -0.330 -13.035 1.00 95.12 174 ARG A N 1
ATOM 1346 C CA . ARG A 1 174 ? 18.708 0.024 -11.670 1.00 95.12 174 ARG A CA 1
ATOM 1347 C C . ARG A 1 174 ? 17.903 1.322 -11.593 1.00 95.12 174 ARG A C 1
ATOM 1349 O O . ARG A 1 174 ? 17.446 1.714 -10.517 1.00 95.12 174 ARG A O 1
ATOM 1356 N N . THR A 1 175 ? 17.743 2.011 -12.715 1.00 92.56 175 THR A N 1
ATOM 1357 C CA . THR A 1 175 ? 17.006 3.268 -12.818 1.00 92.56 175 THR A CA 1
ATOM 1358 C C . THR A 1 175 ? 15.510 2.998 -12.666 1.00 92.56 175 THR A C 1
ATOM 1360 O O . THR A 1 175 ? 14.815 2.703 -13.628 1.00 92.56 175 THR A O 1
ATOM 1363 N N . LEU A 1 176 ? 15.005 3.098 -11.433 1.00 91.12 176 LEU A N 1
ATOM 1364 C CA . LEU A 1 176 ? 13.621 2.756 -11.071 1.00 91.12 176 LEU A CA 1
ATOM 1365 C C . LEU A 1 176 ? 12.525 3.308 -12.006 1.00 91.12 176 LEU A C 1
ATOM 1367 O O . LEU A 1 176 ? 11.606 2.547 -12.288 1.00 91.12 176 LEU A O 1
ATOM 1371 N N . PRO A 1 177 ? 12.588 4.561 -12.508 1.00 90.12 177 PRO A N 1
ATOM 1372 C CA . PRO A 1 177 ? 11.557 5.080 -13.410 1.00 90.12 177 PRO A CA 1
ATOM 1373 C C . PRO A 1 177 ? 11.423 4.338 -14.744 1.00 90.12 177 PRO A C 1
ATOM 1375 O O . PRO A 1 177 ? 10.399 4.479 -15.396 1.00 90.12 177 PRO A O 1
ATOM 1378 N N . VAL A 1 178 ? 12.440 3.581 -15.172 1.00 94.31 178 VAL A N 1
ATOM 1379 C CA . VAL A 1 178 ? 12.375 2.774 -16.405 1.00 94.31 178 VAL A CA 1
ATOM 1380 C C . VAL A 1 178 ? 12.102 1.298 -16.124 1.00 94.31 178 VAL A C 1
ATOM 1382 O O . VAL A 1 178 ? 12.177 0.489 -17.045 1.00 94.31 178 VAL A O 1
ATOM 1385 N N . LEU A 1 179 ? 11.850 0.931 -14.862 1.00 96.06 179 LEU A N 1
ATOM 1386 C CA . LEU A 1 179 ? 11.598 -0.442 -14.439 1.00 96.06 179 LEU A CA 1
ATOM 1387 C C . LEU A 1 179 ? 10.113 -0.660 -14.148 1.00 96.06 179 LEU A C 1
ATOM 1389 O O . LEU A 1 179 ? 9.493 0.069 -13.368 1.00 96.06 179 LEU A O 1
ATOM 1393 N N . GLU A 1 180 ? 9.574 -1.726 -14.724 1.00 94.44 180 GLU A N 1
ATOM 1394 C CA . GLU A 1 180 ? 8.171 -2.109 -14.645 1.00 94.44 180 GLU A CA 1
ATOM 1395 C C . GLU A 1 180 ? 8.043 -3.565 -14.193 1.00 94.44 180 GLU A C 1
ATOM 1397 O O . GLU A 1 180 ? 8.894 -4.408 -14.486 1.00 94.44 180 GLU A O 1
ATOM 1402 N N . ALA A 1 181 ? 6.991 -3.850 -13.425 1.00 94.12 181 ALA A N 1
ATOM 1403 C CA . ALA A 1 181 ? 6.678 -5.204 -12.993 1.00 94.12 181 ALA A CA 1
ATOM 1404 C C . ALA A 1 181 ? 5.752 -5.853 -14.025 1.00 94.12 181 ALA A C 1
ATOM 1406 O O . ALA A 1 181 ? 4.567 -5.520 -14.076 1.00 94.12 181 ALA A O 1
ATOM 1407 N N . ALA A 1 182 ? 6.311 -6.764 -14.813 1.00 93.19 182 ALA A N 1
ATOM 1408 C CA . ALA A 1 182 ? 5.601 -7.578 -15.785 1.00 93.19 182 ALA A CA 1
ATOM 1409 C C . ALA A 1 182 ? 4.978 -8.800 -15.111 1.00 93.19 182 ALA A C 1
ATOM 1411 O O . ALA A 1 182 ? 5.563 -9.372 -14.183 1.00 93.19 182 ALA A O 1
ATOM 1412 N N . HIS A 1 183 ? 3.821 -9.237 -15.603 1.00 92.62 183 HIS A N 1
ATOM 1413 C CA . HIS A 1 183 ? 3.220 -10.502 -15.193 1.00 92.62 183 HIS A CA 1
ATOM 1414 C C . HIS A 1 183 ? 3.700 -11.639 -16.097 1.00 92.62 183 HIS A C 1
ATOM 1416 O O . HIS A 1 183 ? 3.555 -11.551 -17.308 1.00 92.62 183 HIS A O 1
ATOM 1422 N N . ILE A 1 184 ? 4.192 -12.740 -15.522 1.00 92.56 184 ILE A N 1
ATOM 1423 C CA . ILE A 1 184 ? 4.588 -13.932 -16.295 1.00 92.56 184 ILE A CA 1
ATOM 1424 C C . ILE A 1 184 ? 3.363 -14.533 -16.990 1.00 92.56 184 ILE A C 1
ATOM 1426 O O . ILE A 1 184 ? 3.348 -14.728 -18.201 1.00 92.56 184 ILE A O 1
ATOM 1430 N N . LYS A 1 185 ? 2.308 -14.812 -16.219 1.00 89.25 185 LYS A N 1
ATOM 1431 C CA . LYS A 1 185 ? 0.971 -15.086 -16.739 1.00 89.25 185 LYS A CA 1
ATOM 1432 C C . LYS A 1 185 ? 0.204 -13.763 -16.784 1.00 89.25 185 LYS A C 1
ATOM 1434 O O . LYS A 1 185 ? -0.052 -13.224 -15.704 1.00 89.25 185 LYS A O 1
ATOM 1439 N N . PRO A 1 186 ? -0.215 -13.265 -17.963 1.00 83.81 186 PRO A N 1
ATOM 1440 C CA . PRO A 1 186 ? -0.891 -11.977 -18.080 1.00 83.81 186 PRO A CA 1
ATOM 1441 C C . PRO A 1 186 ? -2.142 -11.878 -17.209 1.00 83.81 186 PRO A C 1
ATOM 1443 O O . PRO A 1 186 ? -2.921 -12.833 -17.102 1.00 83.81 186 PRO A O 1
ATOM 1446 N N . TYR A 1 187 ? -2.386 -10.695 -16.641 1.00 78.38 187 TYR A N 1
ATOM 1447 C CA . TYR A 1 187 ? -3.580 -10.442 -15.829 1.00 78.38 187 TYR A CA 1
ATOM 1448 C C . TYR A 1 187 ? -4.882 -10.696 -16.610 1.00 78.38 187 TYR A C 1
ATOM 1450 O O . TYR A 1 187 ? -5.799 -11.330 -16.092 1.00 78.38 187 TYR A O 1
ATOM 1458 N N . SER A 1 188 ? -4.926 -10.312 -17.893 1.00 79.38 188 SER A N 1
ATOM 1459 C CA . SER A 1 188 ? -6.057 -10.566 -18.805 1.00 79.38 188 SER A CA 1
ATOM 1460 C C . SER A 1 188 ? -6.391 -12.052 -18.981 1.00 79.38 188 SER A C 1
ATOM 1462 O O . SER A 1 188 ? -7.520 -12.395 -19.316 1.00 79.38 188 SER A O 1
ATOM 1464 N N . SER A 1 189 ? -5.427 -12.939 -18.719 1.00 80.88 189 SER A N 1
ATOM 1465 C CA . SER A 1 189 ? -5.580 -14.398 -18.768 1.00 80.88 189 SER A CA 1
ATOM 1466 C C . SER A 1 189 ? -5.772 -15.020 -17.374 1.00 80.88 189 SER A C 1
ATOM 1468 O O . SER A 1 189 ? -5.575 -16.224 -17.184 1.00 80.88 189 SER A O 1
ATOM 1470 N N . GLY A 1 190 ? -6.115 -14.211 -16.366 1.00 78.38 190 GLY A N 1
ATOM 1471 C CA . GLY A 1 190 ? -6.272 -14.650 -14.979 1.00 78.38 190 GLY A CA 1
ATOM 1472 C C . GLY A 1 190 ? -4.935 -14.939 -14.292 1.00 78.38 190 GLY A C 1
ATOM 1473 O O . GLY A 1 190 ? -4.806 -15.932 -13.573 1.00 78.38 190 GLY A O 1
ATOM 1474 N N . GLY A 1 191 ? -3.906 -14.147 -14.591 1.00 78.56 191 GLY A N 1
ATOM 1475 C CA . GLY A 1 191 ? -2.644 -14.143 -13.857 1.00 78.56 191 GLY A CA 1
ATOM 1476 C C . GLY A 1 191 ? -2.787 -13.495 -12.478 1.00 78.56 191 GLY A C 1
ATOM 1477 O O . GLY A 1 191 ? -3.355 -12.405 -12.389 1.00 78.56 191 GLY A O 1
ATOM 1478 N N . PRO A 1 192 ? -2.290 -14.117 -11.394 1.00 80.88 192 PRO A N 1
ATOM 1479 C CA . PRO A 1 192 ? -2.386 -13.529 -10.066 1.00 80.88 192 PRO A CA 1
ATOM 1480 C C . PRO A 1 192 ? -1.397 -12.366 -9.894 1.00 80.88 192 PRO A C 1
ATOM 1482 O O . PRO A 1 192 ? -0.300 -12.364 -10.456 1.00 80.88 192 PRO A O 1
ATOM 1485 N N . HIS A 1 193 ? -1.758 -11.389 -9.061 1.00 81.12 193 HIS A N 1
ATOM 1486 C CA . HIS A 1 193 ? -0.831 -10.374 -8.553 1.00 81.12 193 HIS A CA 1
ATOM 1487 C C . HIS A 1 193 ? 0.022 -10.972 -7.428 1.00 81.12 193 HIS A C 1
ATOM 1489 O O . HIS A 1 193 ? -0.121 -10.609 -6.265 1.00 81.12 193 HIS A O 1
ATOM 1495 N N . GLU A 1 194 ? 0.886 -11.921 -7.771 1.00 85.12 194 GLU A N 1
ATOM 1496 C CA . GLU A 1 194 ? 1.771 -12.613 -6.833 1.00 85.12 194 GLU A CA 1
ATOM 1497 C C . GLU A 1 194 ? 3.233 -12.378 -7.209 1.00 85.12 194 GLU A C 1
ATOM 1499 O O . GLU A 1 194 ? 3.542 -12.358 -8.400 1.00 85.12 194 GLU A O 1
ATOM 1504 N N . PRO A 1 195 ? 4.149 -12.212 -6.238 1.00 85.38 195 PRO A N 1
ATOM 1505 C CA . PRO A 1 195 ? 5.568 -11.999 -6.526 1.00 85.38 195 PRO A CA 1
ATOM 1506 C C . PRO A 1 195 ? 6.171 -13.080 -7.427 1.00 85.38 195 PRO A C 1
ATOM 1508 O O . PRO A 1 195 ? 6.986 -12.775 -8.292 1.00 85.38 195 PRO A O 1
ATOM 1511 N N . GLU A 1 196 ? 5.735 -14.328 -7.255 1.00 89.88 196 GLU A N 1
ATOM 1512 C CA . GLU A 1 196 ? 6.151 -15.482 -8.052 1.00 89.88 196 GLU A CA 1
ATOM 1513 C C . GLU A 1 196 ? 5.681 -15.400 -9.514 1.00 89.88 196 GLU A C 1
ATOM 1515 O O . GLU A 1 196 ? 6.292 -16.006 -10.388 1.00 89.88 196 GLU A O 1
ATOM 1520 N N . ASN A 1 197 ? 4.629 -14.624 -9.792 1.00 91.56 197 ASN A N 1
ATOM 1521 C CA . ASN A 1 197 ? 4.131 -14.332 -11.137 1.00 91.56 197 ASN A CA 1
ATOM 1522 C C . ASN A 1 197 ? 4.714 -13.022 -11.707 1.00 91.56 197 ASN A C 1
ATOM 1524 O O . ASN A 1 197 ? 4.179 -12.487 -12.675 1.00 91.56 197 ASN A O 1
ATOM 1528 N N . GLY A 1 198 ? 5.764 -12.462 -11.098 1.00 93.69 198 GLY A N 1
ATOM 1529 C CA . GLY A 1 198 ? 6.316 -11.160 -11.459 1.00 93.69 198 GLY A CA 1
ATOM 1530 C C . GLY A 1 198 ? 7.753 -11.200 -11.979 1.00 93.69 198 GLY A C 1
ATOM 1531 O O . GLY A 1 198 ? 8.622 -11.859 -11.406 1.00 93.69 198 GLY A O 1
ATOM 1532 N N . LEU A 1 199 ? 8.029 -10.408 -13.015 1.00 96.19 199 LEU A N 1
ATOM 1533 C CA . LEU A 1 199 ? 9.381 -10.075 -13.474 1.00 96.19 199 LEU A CA 1
ATOM 1534 C C . LEU A 1 199 ? 9.584 -8.562 -13.384 1.00 96.19 199 LEU A C 1
ATOM 1536 O O . LEU A 1 199 ? 8.726 -7.804 -13.826 1.00 96.19 199 LEU A O 1
ATOM 1540 N N . LEU A 1 200 ? 10.719 -8.101 -12.852 1.00 97.62 200 LEU A N 1
ATOM 1541 C CA . LEU A 1 200 ? 11.086 -6.688 -12.964 1.00 97.62 200 LEU A CA 1
ATOM 1542 C C . LEU A 1 200 ? 11.891 -6.478 -14.246 1.00 97.62 200 LEU A C 1
ATOM 1544 O O . LEU A 1 200 ? 13.020 -6.959 -14.349 1.00 97.62 200 LEU A O 1
ATOM 1548 N N . LEU A 1 201 ? 11.334 -5.756 -15.210 1.00 97.62 201 LEU A N 1
ATOM 1549 C CA . LEU A 1 201 ? 11.930 -5.552 -16.528 1.00 97.62 201 LEU A CA 1
ATOM 1550 C C . LEU A 1 201 ? 12.103 -4.065 -16.825 1.00 97.62 201 LEU A C 1
ATOM 1552 O O . LEU A 1 201 ? 11.401 -3.220 -16.277 1.00 97.62 201 LEU A O 1
ATOM 1556 N N . ARG A 1 202 ? 13.053 -3.737 -17.705 1.00 97.69 202 ARG A N 1
ATOM 1557 C CA . ARG A 1 202 ? 13.097 -2.407 -18.322 1.00 97.69 202 ARG A CA 1
ATOM 1558 C C . ARG A 1 202 ? 11.864 -2.248 -19.221 1.00 97.69 202 ARG A C 1
ATOM 1560 O O . ARG A 1 202 ? 11.446 -3.233 -19.821 1.00 97.69 202 ARG A O 1
ATOM 1567 N N . SER A 1 203 ? 11.283 -1.055 -19.300 1.00 95.25 203 SER A N 1
ATOM 1568 C CA . SER A 1 203 ? 9.992 -0.812 -19.971 1.00 95.25 203 SER A CA 1
ATOM 1569 C C . SER A 1 203 ? 9.933 -1.283 -21.432 1.00 95.25 203 SER A C 1
ATOM 1571 O O . SER A 1 203 ? 8.916 -1.810 -21.881 1.00 95.25 203 SER A O 1
ATOM 1573 N N . ASP A 1 204 ? 11.035 -1.172 -22.174 1.00 96.50 204 ASP A N 1
ATOM 1574 C CA . ASP A 1 204 ? 11.151 -1.710 -23.533 1.00 96.50 204 ASP A CA 1
ATOM 1575 C C . ASP A 1 204 ? 11.077 -3.246 -23.557 1.00 96.50 204 ASP A C 1
ATOM 1577 O O . ASP A 1 204 ? 10.314 -3.817 -24.331 1.00 96.50 204 ASP A O 1
ATOM 1581 N N . LEU A 1 205 ? 11.813 -3.919 -22.672 1.00 97.12 205 LEU A N 1
ATOM 1582 C CA . LEU A 1 205 ? 11.796 -5.376 -22.539 1.00 97.12 205 LEU A CA 1
ATOM 1583 C C . LEU A 1 205 ? 10.457 -5.894 -22.021 1.00 97.12 205 LEU A C 1
ATOM 1585 O O . LEU A 1 205 ? 10.009 -6.941 -22.469 1.00 97.12 205 LEU A O 1
ATOM 1589 N N . HIS A 1 206 ? 9.815 -5.165 -21.110 1.00 95.12 206 HIS A N 1
ATOM 1590 C CA . HIS A 1 206 ? 8.459 -5.468 -20.661 1.00 95.12 206 HIS A CA 1
ATOM 1591 C C . HIS A 1 206 ? 7.481 -5.441 -21.837 1.00 95.12 206 HIS A C 1
ATOM 1593 O O . HIS A 1 206 ? 6.760 -6.408 -22.053 1.00 95.12 206 HIS A O 1
ATOM 1599 N N . THR A 1 207 ? 7.530 -4.381 -22.650 1.00 93.94 207 THR A N 1
ATOM 1600 C CA . THR A 1 207 ? 6.672 -4.241 -23.834 1.00 93.94 207 THR A CA 1
ATOM 1601 C C . THR A 1 207 ? 6.884 -5.385 -24.830 1.00 93.94 207 THR A C 1
ATOM 1603 O O . THR A 1 207 ? 5.916 -5.918 -25.367 1.00 93.94 207 THR A O 1
ATOM 1606 N N . LEU A 1 208 ? 8.140 -5.774 -25.076 1.00 95.44 208 LEU A N 1
ATOM 1607 C CA . LEU A 1 208 ? 8.469 -6.895 -25.963 1.00 95.44 208 LEU A CA 1
ATOM 1608 C C . LEU A 1 208 ? 7.979 -8.235 -25.399 1.00 95.44 208 LEU A C 1
ATOM 1610 O O . LEU A 1 208 ? 7.365 -9.010 -26.129 1.00 95.44 208 LEU A O 1
ATOM 1614 N N . PHE A 1 209 ? 8.200 -8.472 -24.104 1.00 93.94 209 PHE A N 1
ATOM 1615 C CA . PHE A 1 209 ? 7.776 -9.687 -23.409 1.00 93.94 209 PHE A CA 1
ATOM 1616 C C . PHE A 1 209 ? 6.254 -9.865 -23.453 1.00 93.94 209 PHE A C 1
ATOM 1618 O O . PHE A 1 209 ? 5.773 -10.928 -23.840 1.00 93.94 209 PHE A O 1
ATOM 1625 N N . ASP A 1 210 ? 5.497 -8.809 -23.151 1.00 88.25 210 ASP A N 1
ATOM 1626 C CA . ASP A 1 210 ? 4.029 -8.828 -23.177 1.00 88.25 210 ASP A CA 1
ATOM 1627 C C . ASP A 1 210 ? 3.462 -9.092 -24.582 1.00 88.25 210 ASP A C 1
ATOM 1629 O O . ASP A 1 210 ? 2.368 -9.643 -24.723 1.00 88.25 210 ASP A O 1
ATOM 1633 N N . GLN A 1 211 ? 4.200 -8.714 -25.629 1.00 90.94 211 GLN A N 1
ATOM 1634 C CA . GLN A 1 211 ? 3.823 -8.942 -27.026 1.00 90.94 211 GLN A CA 1
ATOM 1635 C C . GLN A 1 211 ? 4.356 -10.266 -27.601 1.00 90.94 211 GLN A C 1
ATOM 1637 O O . GLN A 1 211 ? 4.002 -10.616 -28.727 1.00 90.94 211 GLN A O 1
ATOM 1642 N N . GLY A 1 212 ? 5.162 -11.016 -26.842 1.00 89.62 212 GLY A N 1
ATOM 1643 C CA . GLY A 1 212 ? 5.685 -12.325 -27.238 1.00 89.62 212 GLY A CA 1
ATOM 1644 C C . GLY A 1 212 ? 6.851 -12.295 -28.235 1.00 89.62 212 GLY A C 1
ATOM 1645 O O . GLY A 1 212 ? 6.961 -13.227 -29.034 1.00 89.62 212 GLY A O 1
ATOM 1646 N N . TYR A 1 213 ? 7.684 -11.246 -28.211 1.00 88.06 213 TYR A N 1
ATOM 1647 C CA . TYR A 1 213 ? 8.933 -11.160 -28.992 1.00 88.06 213 TYR A CA 1
ATOM 1648 C C . TYR A 1 213 ? 10.125 -11.844 -28.315 1.00 88.06 213 TYR A C 1
ATOM 1650 O O . TYR A 1 213 ? 10.167 -11.893 -27.064 1.00 88.06 213 TYR A O 1
#

Radius of gyration: 19.59 Å; chains: 1; bounding box: 44×43×56 Å